Protein AF-F4P6P7-F1 (afdb_monomer)

Secondary structure (DSSP, 8-state):
-HHHHHHHHHHHHHHHHHHHHHHHHHHHHHHHHHHHHHHHHHHHTTSPSPTTHHHHHHHTTTS---SSPPPPPTT--HHHHHHHHHH-TT--S-EEHHHHHHHHHTSSSPPPPHHHHHHHHHHH-SS-SEE-HHHHHHHHHHHHHHHHHHHHHS--SSTT----B-HHHHHHHHHHTT----HHHHHHHHHHHHTT-SSB-HHHHHHHHHHHHHHHHHHHHH-TTSSS-----HHHHHHHHHHH--

InterPro domains:
  IPR011992 EF-hand domain pair [SSF47473] (74-241)
  IPR051426 Peflin/Sorcin Calcium-Binding [PTHR46212] (40-244)

Organism: Batrachochytrium dendrobatidis (strain JAM81 / FGSC 10211) (NCBI:txid684364)

pLDDT: mean 80.1, std 13.89, range [36.38, 95.56]

Structure (mmCIF, N/CA/C/O backbone):
data_AF-F4P6P7-F1
#
_entry.id   AF-F4P6P7-F1
#
loop_
_atom_site.group_PDB
_atom_site.id
_atom_site.type_symbol
_atom_site.label_atom_id
_atom_site.label_alt_id
_atom_site.label_comp_id
_atom_site.label_asym_id
_atom_site.label_entity_id
_atom_site.label_seq_id
_atom_site.pdbx_PDB_ins_code
_atom_site.Cartn_x
_atom_site.Cartn_y
_atom_site.Cartn_z
_atom_site.occupancy
_atom_site.B_iso_or_equiv
_atom_site.auth_seq_id
_atom_site.auth_comp_id
_atom_site.auth_asym_id
_atom_site.auth_atom_id
_atom_site.pdbx_PDB_model_num
ATOM 1 N N . MET A 1 1 ? 16.985 54.694 48.740 1.00 64.44 1 MET A N 1
ATOM 2 C CA . MET A 1 1 ? 17.104 54.696 47.263 1.00 64.44 1 MET A CA 1
ATOM 3 C C . MET A 1 1 ? 18.460 54.186 46.792 1.00 64.44 1 MET A C 1
ATOM 5 O O . MET A 1 1 ? 18.480 53.255 46.003 1.00 64.44 1 MET A O 1
ATOM 9 N N . GLU A 1 2 ? 19.582 54.711 47.293 1.00 73.00 2 GLU A N 1
ATOM 10 C CA . GLU A 1 2 ? 20.923 54.343 46.796 1.00 73.00 2 GLU A CA 1
ATOM 11 C C . GLU A 1 2 ? 21.290 52.851 46.972 1.00 73.00 2 GLU A C 1
ATOM 13 O O . GLU A 1 2 ? 21.864 52.240 46.072 1.00 73.00 2 GLU A O 1
ATOM 18 N N . ALA A 1 3 ? 20.896 52.230 48.091 1.00 73.62 3 ALA A N 1
ATOM 19 C CA . ALA A 1 3 ? 21.141 50.805 48.346 1.00 73.62 3 ALA A CA 1
ATOM 20 C C . ALA A 1 3 ? 20.372 49.880 47.382 1.00 73.62 3 ALA A C 1
ATOM 22 O O . ALA A 1 3 ? 20.913 48.888 46.899 1.00 73.62 3 ALA A O 1
ATOM 23 N N . THR A 1 4 ? 19.126 50.232 47.053 1.00 77.06 4 THR A N 1
ATOM 24 C CA . THR A 1 4 ? 18.271 49.466 46.135 1.00 77.06 4 THR A CA 1
ATOM 25 C C . THR A 1 4 ? 18.792 49.535 44.700 1.00 77.06 4 THR A C 1
ATOM 27 O O . THR A 1 4 ? 18.807 48.522 44.008 1.00 77.06 4 THR A O 1
ATOM 30 N N . VAL A 1 5 ? 19.292 50.701 44.271 1.00 80.75 5 VAL A N 1
ATOM 31 C CA . VAL A 1 5 ? 19.911 50.867 42.945 1.00 80.75 5 VAL A CA 1
ATOM 32 C C . VAL A 1 5 ? 21.185 50.024 42.833 1.00 80.75 5 VAL A C 1
ATOM 34 O O . VAL A 1 5 ? 21.325 49.281 41.869 1.00 80.75 5 VAL A O 1
ATOM 37 N N . LYS A 1 6 ? 22.070 50.039 43.843 1.00 82.62 6 LYS A N 1
ATOM 38 C CA . LYS A 1 6 ? 23.281 49.190 43.850 1.00 82.62 6 LYS A CA 1
ATOM 39 C C . LYS A 1 6 ? 22.952 47.694 43.792 1.00 82.62 6 LYS A C 1
ATOM 41 O O . LYS A 1 6 ? 23.621 46.952 43.078 1.00 82.62 6 LYS A O 1
ATOM 46 N N . MET A 1 7 ? 21.909 47.253 44.498 1.00 80.31 7 MET A N 1
ATOM 47 C CA . MET A 1 7 ? 21.468 45.854 44.480 1.00 80.31 7 MET A CA 1
ATOM 48 C C . MET A 1 7 ? 20.952 45.424 43.099 1.00 80.31 7 MET A C 1
ATOM 50 O O . 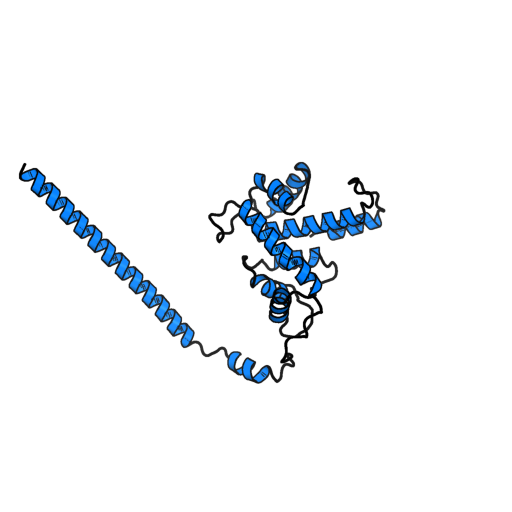MET A 1 7 ? 21.333 44.363 42.607 1.00 80.31 7 MET A O 1
ATOM 54 N N . LEU A 1 8 ? 20.124 46.252 42.455 1.00 77.19 8 LEU A N 1
ATOM 55 C CA . LEU A 1 8 ? 19.588 45.963 41.123 1.00 77.19 8 LEU A CA 1
ATOM 56 C C . LEU A 1 8 ? 20.687 45.964 40.055 1.00 77.19 8 LEU A C 1
ATOM 58 O O . LEU A 1 8 ? 20.728 45.049 39.235 1.00 77.19 8 LEU A O 1
ATOM 62 N N . THR A 1 9 ? 21.619 46.921 40.106 1.00 82.00 9 THR A N 1
ATOM 63 C CA . THR A 1 9 ? 22.769 46.969 39.190 1.00 82.00 9 THR A CA 1
ATOM 64 C C . THR A 1 9 ? 23.659 45.735 39.338 1.00 82.00 9 THR A C 1
ATOM 66 O O . THR A 1 9 ? 24.065 45.149 38.337 1.00 82.00 9 THR A O 1
ATOM 69 N N . ASN A 1 10 ? 23.920 45.280 40.567 1.00 82.50 10 ASN A N 1
ATOM 70 C CA . ASN A 1 10 ? 24.694 44.057 40.790 1.00 82.50 10 ASN A CA 1
ATOM 71 C C . ASN A 1 10 ? 23.984 42.811 40.247 1.00 82.50 10 ASN A C 1
ATOM 73 O O . ASN A 1 10 ? 24.635 41.966 39.640 1.00 82.50 10 ASN A O 1
ATOM 77 N N . ASN A 1 11 ? 22.662 42.714 40.408 1.00 81.62 11 ASN A N 1
ATOM 78 C CA . ASN A 1 11 ? 21.887 41.583 39.896 1.00 81.62 11 ASN A CA 1
ATOM 79 C C . ASN A 1 11 ? 21.867 41.558 38.354 1.00 81.62 11 ASN A C 1
ATOM 81 O O . ASN A 1 11 ? 22.118 40.521 37.747 1.00 81.62 11 ASN A O 1
ATOM 85 N N . LEU A 1 12 ? 21.684 42.715 37.709 1.00 77.56 12 LEU A N 1
ATOM 86 C CA . LEU A 1 12 ? 21.774 42.862 36.249 1.00 77.56 12 LEU A CA 1
ATOM 87 C C . LEU A 1 12 ? 23.166 42.508 35.706 1.00 77.56 12 LEU A C 1
ATOM 89 O O . LEU A 1 12 ? 23.278 41.809 34.697 1.00 77.56 12 LEU A O 1
ATOM 93 N N . ASN A 1 13 ? 24.230 42.931 36.392 1.00 78.25 13 ASN A N 1
ATOM 94 C CA . ASN A 1 13 ? 25.602 42.578 36.023 1.00 78.25 13 ASN A CA 1
ATOM 95 C C . ASN A 1 13 ? 25.866 41.075 36.190 1.00 78.25 13 ASN A C 1
ATOM 97 O O . ASN A 1 13 ? 26.512 40.458 35.343 1.00 78.25 13 ASN A O 1
ATOM 101 N N . GLN A 1 14 ? 25.332 40.464 37.250 1.00 77.12 14 GLN A N 1
ATOM 102 C CA . GLN A 1 14 ? 25.456 39.030 37.495 1.00 77.12 14 GLN A CA 1
ATOM 103 C C . GLN A 1 14 ? 24.691 38.209 36.446 1.00 77.12 14 GLN A C 1
ATOM 105 O O . GLN A 1 14 ? 25.244 37.254 35.905 1.00 77.12 14 GLN A O 1
ATOM 110 N N . GLN A 1 15 ? 23.469 38.612 36.089 1.00 75.62 15 GLN A N 1
ATOM 111 C CA . GLN A 1 15 ? 22.691 37.979 35.018 1.00 75.62 15 GLN A CA 1
ATOM 112 C C . GLN A 1 15 ? 23.361 38.123 33.646 1.00 75.62 15 GLN A C 1
ATOM 114 O O . GLN A 1 15 ? 23.425 37.154 32.893 1.00 75.62 15 GLN A O 1
ATOM 119 N N . SER A 1 16 ? 23.926 39.296 33.345 1.00 78.06 16 SER A N 1
ATOM 120 C CA . SER A 1 16 ? 24.668 39.527 32.096 1.00 78.06 16 SER A CA 1
ATOM 121 C C . SER A 1 16 ? 25.924 38.653 32.007 1.00 78.06 16 SER A C 1
ATOM 123 O O . SER A 1 16 ? 26.236 38.115 30.947 1.00 78.06 16 SER A O 1
ATOM 125 N N . SER A 1 17 ? 26.617 38.456 33.132 1.00 79.44 17 SER A N 1
ATOM 126 C CA . SER A 1 17 ? 27.784 37.571 33.228 1.00 79.44 17 SER A CA 1
ATOM 127 C C . SER A 1 17 ? 27.420 36.096 33.007 1.00 79.44 17 SER A C 1
ATOM 129 O O . SER A 1 17 ? 28.113 35.388 32.278 1.00 79.44 17 SER A O 1
ATOM 131 N N . ILE A 1 18 ? 26.290 35.639 33.563 1.00 78.12 18 ILE A N 1
ATOM 132 C CA . ILE A 1 18 ? 25.787 34.269 33.362 1.00 78.12 18 ILE A CA 1
ATOM 133 C C . ILE A 1 18 ? 25.409 34.039 31.893 1.00 78.12 18 ILE A C 1
ATOM 135 O O . ILE A 1 18 ? 25.846 33.056 31.301 1.00 78.12 18 ILE A O 1
ATOM 139 N N . ALA A 1 19 ? 24.684 34.975 31.274 1.00 78.81 19 ALA A N 1
ATOM 140 C CA . ALA A 1 19 ? 24.318 34.879 29.861 1.00 78.81 19 ALA A CA 1
ATOM 141 C C . ALA A 1 19 ? 25.550 34.846 28.936 1.00 78.81 19 ALA A C 1
ATOM 143 O O . ALA A 1 19 ? 25.577 34.094 27.961 1.00 78.81 19 ALA A O 1
ATOM 144 N N . ALA A 1 20 ? 26.596 35.614 29.258 1.00 81.88 20 ALA A N 1
ATOM 145 C CA . ALA A 1 20 ? 27.859 35.585 28.524 1.00 81.88 20 ALA A CA 1
ATOM 146 C C . ALA A 1 20 ? 28.591 34.238 28.674 1.00 81.88 20 ALA A C 1
ATOM 148 O O . ALA A 1 20 ? 29.118 33.713 27.692 1.00 81.88 20 ALA A O 1
ATOM 149 N N . ALA A 1 21 ? 28.587 33.651 29.874 1.00 81.88 21 ALA A N 1
ATOM 150 C CA . ALA A 1 21 ? 29.181 32.339 30.122 1.00 81.88 21 ALA A CA 1
ATOM 151 C C . ALA A 1 21 ? 28.430 31.206 29.398 1.00 81.88 21 ALA A C 1
ATOM 153 O O . ALA A 1 21 ? 29.064 30.292 28.867 1.00 81.88 21 ALA A O 1
ATOM 154 N N . ASP A 1 22 ? 27.099 31.273 29.328 1.00 82.00 22 ASP A N 1
ATOM 155 C CA . ASP A 1 22 ? 26.288 30.295 28.596 1.00 82.00 22 ASP A CA 1
ATOM 156 C C . ASP A 1 22 ? 26.476 30.415 27.079 1.00 82.00 22 ASP A C 1
ATOM 158 O O . ASP A 1 22 ? 26.620 29.401 26.394 1.00 82.00 22 ASP A O 1
ATOM 162 N N . MET A 1 23 ? 26.577 31.638 26.549 1.00 79.62 23 MET A N 1
ATOM 163 C CA . MET A 1 23 ? 26.901 31.874 25.137 1.00 79.62 23 MET A CA 1
ATOM 164 C C . MET A 1 23 ? 28.294 31.356 24.758 1.00 79.62 23 MET A C 1
ATOM 166 O O . MET A 1 23 ? 28.456 30.752 23.698 1.00 79.62 23 MET A O 1
ATOM 170 N N . ASP A 1 24 ? 29.293 31.533 25.625 1.00 86.38 24 ASP A N 1
ATOM 171 C CA . ASP A 1 24 ? 30.639 30.988 25.418 1.00 86.38 24 ASP A CA 1
ATOM 172 C C . ASP A 1 24 ? 30.642 29.448 25.452 1.00 86.38 24 ASP A C 1
ATOM 174 O O . ASP A 1 24 ? 31.275 28.802 24.614 1.00 86.38 24 ASP A O 1
ATOM 178 N N . ARG A 1 25 ? 29.865 28.834 26.357 1.00 79.31 25 ARG A N 1
ATOM 179 C CA . ARG A 1 25 ? 29.683 27.373 26.403 1.00 79.31 25 ARG A CA 1
ATOM 180 C C . ARG A 1 25 ? 29.000 26.831 25.152 1.00 79.31 25 ARG A C 1
ATOM 182 O O . ARG A 1 25 ? 29.473 25.844 24.593 1.00 79.31 25 ARG A O 1
ATOM 189 N N . LEU A 1 26 ? 27.924 27.470 24.694 1.00 76.75 26 LEU A N 1
ATOM 190 C CA . LEU A 1 26 ? 27.213 27.070 23.478 1.00 76.75 26 LEU A CA 1
ATOM 191 C C . LEU A 1 26 ? 28.091 27.230 22.234 1.00 76.75 26 LEU A C 1
ATOM 193 O O . LEU A 1 26 ? 28.125 26.329 21.399 1.00 76.75 26 LEU A O 1
ATOM 197 N N . SER A 1 27 ? 28.850 28.325 22.146 1.00 83.31 27 SER A N 1
ATOM 198 C CA . SER A 1 27 ? 29.812 28.561 21.064 1.00 83.31 27 SER A CA 1
ATOM 199 C C . SER A 1 27 ? 30.889 27.473 21.022 1.00 83.31 27 SER A C 1
ATOM 201 O O . SER A 1 27 ? 31.134 26.880 19.970 1.00 83.31 27 SER A O 1
ATOM 203 N N . LYS A 1 28 ? 31.461 27.118 22.180 1.00 85.94 28 LYS A N 1
ATOM 204 C CA . LYS A 1 28 ? 32.437 26.023 22.297 1.00 85.94 28 LYS A CA 1
ATOM 205 C C . LYS A 1 28 ? 31.839 24.668 21.917 1.00 85.94 28 LYS A C 1
ATOM 207 O O . LYS A 1 28 ? 32.484 23.915 21.193 1.00 85.94 28 LYS A O 1
ATOM 212 N N . CYS A 1 29 ? 30.611 24.363 22.340 1.00 75.75 29 CYS A N 1
ATOM 213 C CA . CYS A 1 29 ? 29.917 23.134 21.939 1.00 75.75 29 CYS A CA 1
ATOM 214 C C . CYS A 1 29 ? 29.678 23.069 20.422 1.00 75.75 29 CYS A C 1
ATOM 216 O O . CYS A 1 29 ? 29.956 22.041 19.806 1.00 75.75 29 CYS A O 1
ATOM 218 N N . LEU A 1 30 ? 29.232 24.168 19.808 1.00 74.69 30 LEU A N 1
ATOM 219 C CA . LEU A 1 30 ? 29.052 24.272 18.357 1.00 74.69 30 LEU A CA 1
ATOM 220 C C . LEU A 1 30 ? 30.372 24.088 17.604 1.00 74.69 30 LEU A C 1
ATOM 222 O O . LEU A 1 30 ? 30.412 23.370 16.608 1.00 74.69 30 LEU A O 1
ATOM 226 N N . GLN A 1 31 ? 31.464 24.681 18.089 1.00 83.56 31 GLN A N 1
ATOM 227 C CA . GLN A 1 31 ? 32.792 24.500 17.500 1.00 83.56 31 GLN A CA 1
ATOM 228 C C . GLN A 1 31 ? 33.257 23.045 17.560 1.00 83.56 31 GLN A C 1
ATOM 230 O O . GLN A 1 31 ? 33.767 22.534 16.565 1.00 83.56 31 GLN A O 1
ATOM 235 N N . VAL A 1 32 ? 33.027 22.355 18.681 1.00 84.44 32 VAL A N 1
ATOM 236 C CA . VAL A 1 32 ? 33.335 20.923 18.811 1.00 84.44 32 VAL A CA 1
ATOM 237 C C . VAL A 1 32 ? 32.514 20.095 17.818 1.00 84.44 32 VAL A C 1
ATOM 239 O O . VAL A 1 32 ? 33.061 19.201 17.175 1.00 84.44 32 VAL A O 1
ATOM 242 N N . GLU A 1 33 ? 31.230 20.409 17.630 1.00 73.12 33 GLU A N 1
ATOM 243 C CA . GLU A 1 33 ? 30.365 19.687 16.689 1.00 73.12 33 GLU A CA 1
ATOM 244 C C . GLU A 1 33 ? 30.751 19.937 15.221 1.00 73.12 33 GLU A C 1
ATOM 246 O O . GLU A 1 33 ? 30.814 18.997 14.424 1.00 73.12 33 GLU A O 1
ATOM 251 N N . VAL A 1 34 ? 31.069 21.184 14.859 1.00 81.06 34 VAL A N 1
ATOM 252 C CA . VAL A 1 34 ? 31.571 21.545 13.522 1.00 81.06 34 VAL A CA 1
ATOM 253 C C . VAL A 1 34 ? 32.894 20.835 13.246 1.00 81.06 34 VAL A C 1
ATOM 255 O O . VAL A 1 34 ? 33.052 20.205 12.203 1.00 81.06 34 VAL A O 1
ATOM 258 N N . GLN A 1 35 ? 33.816 20.842 14.206 1.00 82.44 35 GLN A N 1
ATOM 259 C CA . GLN A 1 35 ? 35.119 20.203 14.066 1.00 82.44 35 GLN A CA 1
ATOM 260 C C . GLN A 1 35 ? 35.005 18.673 13.994 1.00 82.44 35 GLN A C 1
ATOM 262 O O . GLN A 1 35 ? 35.748 18.036 13.243 1.00 82.44 35 GLN A O 1
ATOM 267 N N . ALA A 1 36 ? 34.044 18.072 14.701 1.00 77.75 36 ALA A N 1
ATOM 268 C CA . ALA A 1 36 ? 33.713 16.653 14.581 1.00 77.75 36 ALA A CA 1
ATOM 269 C C . ALA A 1 36 ? 33.145 16.313 13.191 1.00 77.75 36 ALA A C 1
ATOM 271 O O . ALA A 1 36 ? 33.580 15.334 12.582 1.00 77.75 36 ALA A O 1
ATOM 272 N N . LYS A 1 37 ? 32.242 17.142 12.645 1.00 71.12 37 LYS A N 1
ATOM 273 C CA . LYS A 1 37 ? 31.690 16.965 11.288 1.00 71.12 37 LY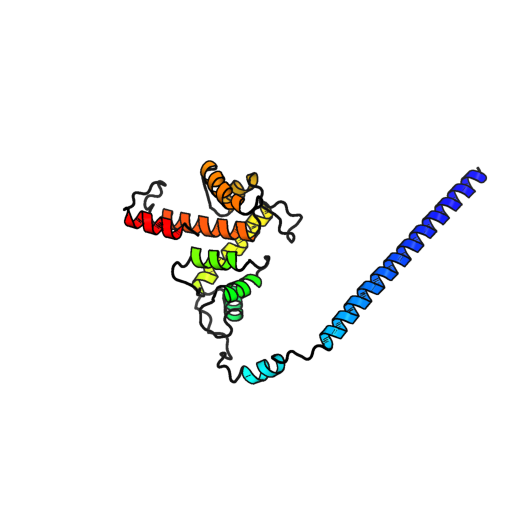S A CA 1
ATOM 274 C C . LYS A 1 37 ? 32.747 17.147 10.202 1.00 71.12 37 LYS A C 1
ATOM 276 O O . LYS A 1 37 ? 32.809 16.334 9.285 1.00 71.12 37 LYS A O 1
ATOM 281 N N . GLU A 1 38 ? 33.622 18.142 10.317 1.00 77.50 38 GLU A N 1
ATOM 282 C CA . GLU A 1 38 ? 34.735 18.339 9.381 1.00 77.50 38 GLU A CA 1
ATOM 283 C C . GLU A 1 38 ? 35.741 17.190 9.442 1.00 77.50 38 GLU A C 1
ATOM 285 O O . GLU A 1 38 ? 36.256 16.749 8.415 1.00 77.50 38 GLU A O 1
ATOM 290 N N . SER A 1 39 ? 35.994 16.668 10.640 1.00 75.88 39 SER A N 1
ATOM 291 C CA . SER A 1 39 ? 36.854 15.507 10.843 1.00 75.88 39 SER A CA 1
ATOM 292 C C . SER A 1 39 ? 36.234 14.254 10.225 1.00 75.88 39 SER A C 1
ATOM 294 O O . SER A 1 39 ? 36.936 13.532 9.522 1.00 75.88 39 SER A O 1
ATOM 296 N N . ALA A 1 40 ? 34.924 14.039 10.389 1.00 71.88 40 ALA A N 1
ATOM 297 C CA . ALA A 1 40 ? 34.184 12.968 9.724 1.00 71.88 40 ALA A CA 1
ATOM 298 C C . ALA A 1 40 ? 34.212 13.117 8.192 1.00 71.88 40 ALA A C 1
ATOM 300 O O . ALA A 1 40 ? 34.488 12.144 7.497 1.00 71.88 40 ALA A O 1
ATOM 301 N N . LEU A 1 41 ? 34.040 14.330 7.652 1.00 68.56 41 LEU A N 1
ATOM 302 C CA . LEU A 1 41 ? 34.151 14.591 6.211 1.00 68.56 41 LEU A CA 1
ATOM 303 C C . LEU A 1 41 ? 35.566 14.323 5.678 1.00 68.56 41 LEU A C 1
ATOM 305 O O . LEU A 1 41 ? 35.731 13.743 4.607 1.00 68.56 41 LEU A O 1
ATOM 309 N N . ARG A 1 42 ? 36.600 14.706 6.437 1.00 73.00 42 ARG A N 1
ATOM 310 C CA . ARG A 1 42 ? 38.006 14.412 6.116 1.00 73.00 42 ARG A CA 1
ATOM 311 C C . ARG A 1 42 ? 38.351 12.932 6.267 1.00 73.00 42 ARG A C 1
ATOM 313 O O . ARG A 1 42 ? 39.330 12.486 5.678 1.00 73.00 42 ARG A O 1
ATOM 320 N N . GLN A 1 43 ? 37.610 12.180 7.079 1.00 72.56 43 GLN A N 1
ATOM 321 C CA . GLN A 1 43 ? 37.727 10.724 7.139 1.00 72.56 43 GLN A CA 1
ATOM 322 C C . GLN A 1 43 ? 37.040 10.086 5.930 1.00 72.56 43 GLN A C 1
ATOM 324 O O . GLN A 1 43 ? 37.653 9.246 5.282 1.00 72.56 43 GLN A O 1
ATOM 329 N N . LEU A 1 44 ? 35.843 10.555 5.559 1.00 57.78 44 LEU A N 1
ATOM 330 C CA . LEU A 1 44 ? 35.118 10.125 4.358 1.00 57.78 44 LEU A CA 1
ATOM 331 C C . LEU A 1 44 ? 35.907 10.398 3.068 1.00 57.78 44 LEU A C 1
ATOM 333 O O . LEU A 1 44 ? 35.895 9.566 2.171 1.00 57.78 44 LEU A O 1
ATOM 337 N N . SER A 1 45 ? 36.646 11.508 2.979 1.00 68.25 45 SER A N 1
ATOM 338 C CA . SER A 1 45 ? 37.483 11.811 1.806 1.00 68.25 45 SER A CA 1
ATOM 339 C C . SER A 1 45 ? 38.765 10.975 1.707 1.00 68.25 45 SER A C 1
ATOM 341 O O . SER A 1 45 ? 39.388 10.935 0.648 1.00 68.25 45 SER A O 1
ATOM 343 N N . LYS A 1 46 ? 39.172 10.321 2.804 1.00 67.81 46 LYS A N 1
ATOM 344 C CA . LYS A 1 46 ? 40.303 9.379 2.859 1.00 67.81 46 LYS A CA 1
ATOM 345 C C . LYS A 1 46 ? 39.875 7.934 2.650 1.00 67.81 46 LYS A C 1
ATOM 347 O O . LYS A 1 46 ? 40.745 7.083 2.465 1.00 67.81 46 LYS A O 1
ATOM 352 N N . ILE A 1 47 ? 38.570 7.652 2.696 1.00 51.78 47 ILE A N 1
ATOM 353 C CA . ILE A 1 47 ? 38.048 6.381 2.209 1.00 51.78 47 ILE A CA 1
ATOM 354 C C . ILE A 1 47 ? 38.457 6.334 0.736 1.00 51.78 47 ILE A C 1
ATOM 356 O O . ILE A 1 47 ? 38.101 7.252 -0.010 1.00 51.78 47 ILE A O 1
ATOM 360 N N . PRO A 1 48 ? 39.267 5.344 0.317 1.00 50.19 48 PRO A N 1
ATOM 361 C CA . PRO A 1 48 ? 39.586 5.201 -1.091 1.00 50.19 48 PRO A CA 1
ATOM 362 C C . PRO A 1 48 ? 38.255 5.171 -1.847 1.00 50.19 48 PRO A C 1
ATOM 364 O O . PRO A 1 48 ? 37.306 4.563 -1.337 1.00 50.19 48 PRO A O 1
ATOM 367 N N . PRO A 1 49 ? 38.144 5.836 -3.015 1.00 51.25 49 PRO A N 1
ATOM 368 C CA . PRO A 1 49 ? 36.949 5.686 -3.836 1.00 51.25 49 PRO A CA 1
ATOM 369 C C . PRO A 1 49 ? 36.720 4.184 -3.937 1.00 51.25 49 PRO A C 1
ATOM 371 O O . PRO A 1 49 ? 37.707 3.453 -4.091 1.00 51.25 49 PRO A O 1
ATOM 374 N N . ASP A 1 50 ? 35.487 3.736 -3.662 1.00 51.16 50 ASP A N 1
ATOM 375 C CA . ASP A 1 50 ? 35.273 2.336 -3.305 1.00 51.16 50 ASP A CA 1
ATOM 376 C C . ASP A 1 50 ? 35.983 1.441 -4.339 1.00 51.16 50 ASP A C 1
ATOM 378 O O . ASP A 1 50 ? 36.120 1.829 -5.508 1.00 51.16 50 ASP A O 1
ATOM 382 N N . PRO A 1 51 ? 36.532 0.284 -3.956 1.00 42.16 51 PRO A N 1
ATOM 383 C CA . PRO A 1 51 ? 37.230 -0.563 -4.917 1.00 42.16 51 PRO A CA 1
ATOM 384 C C . PRO A 1 51 ? 36.328 -0.978 -6.099 1.00 42.16 51 PRO A C 1
ATOM 386 O O . PRO A 1 51 ? 36.833 -1.488 -7.098 1.00 42.16 51 PRO A O 1
ATOM 389 N N . PHE A 1 52 ? 35.020 -0.695 -6.029 1.00 40.00 52 PHE A N 1
ATOM 390 C CA . PHE A 1 52 ? 34.063 -0.817 -7.112 1.00 40.00 52 PHE A CA 1
ATOM 391 C C . PHE A 1 52 ? 33.879 0.449 -7.972 1.00 40.00 52 PHE A C 1
ATOM 393 O O . PHE A 1 52 ? 33.181 0.372 -8.964 1.00 40.00 52 PHE A O 1
ATOM 400 N N . SER A 1 53 ? 34.488 1.600 -7.701 1.00 46.59 53 SER A N 1
ATOM 401 C CA . SER A 1 53 ? 34.202 2.885 -8.366 1.00 46.59 53 SER A CA 1
ATOM 402 C C . SER A 1 53 ? 35.071 3.081 -9.610 1.00 46.59 53 SER A C 1
ATOM 404 O O . SER A 1 53 ? 34.612 3.547 -10.654 1.00 46.59 53 SER A O 1
ATOM 406 N N . SER A 1 54 ? 36.323 2.627 -9.540 1.00 38.88 54 SER A N 1
ATOM 407 C CA . SER A 1 54 ? 37.199 2.420 -10.698 1.00 38.88 54 SER A CA 1
ATOM 408 C C . SER A 1 54 ? 36.821 1.147 -11.468 1.00 38.88 54 SER A C 1
ATOM 410 O O . SER A 1 54 ? 36.947 1.099 -12.692 1.00 38.88 54 SER A O 1
ATOM 412 N N . TRP A 1 55 ? 36.274 0.148 -10.771 1.00 36.38 55 TRP A N 1
ATOM 413 C CA . TRP A 1 55 ? 35.734 -1.078 -11.357 1.00 36.38 55 TRP A CA 1
ATOM 414 C C . TRP A 1 55 ? 34.413 -0.835 -12.099 1.00 36.38 55 TRP A C 1
ATOM 416 O O . TRP A 1 55 ? 34.256 -1.337 -13.197 1.00 36.38 55 TRP A O 1
ATOM 426 N N . THR A 1 56 ? 33.487 -0.021 -11.587 1.00 42.47 56 THR A N 1
ATOM 427 C CA . THR A 1 56 ? 32.197 0.308 -12.232 1.00 42.47 56 THR A CA 1
ATOM 428 C C . THR A 1 56 ? 32.403 1.193 -13.453 1.00 42.47 56 THR A C 1
ATOM 430 O O . THR A 1 56 ? 31.753 0.981 -14.474 1.00 42.47 56 THR A O 1
ATOM 433 N N . ARG A 1 57 ? 33.368 2.121 -13.424 1.00 40.53 57 ARG A N 1
ATOM 434 C CA . ARG A 1 57 ? 33.688 2.939 -14.605 1.00 40.53 57 ARG A CA 1
ATOM 435 C C . ARG A 1 57 ? 34.297 2.122 -15.751 1.00 40.53 57 ARG A C 1
ATOM 437 O O . ARG A 1 57 ? 33.985 2.402 -16.901 1.00 40.53 57 ARG A O 1
ATOM 444 N N . ASN A 1 58 ? 35.102 1.099 -15.447 1.00 40.19 58 ASN A N 1
ATOM 445 C CA . ASN A 1 58 ? 35.778 0.278 -16.462 1.00 40.19 58 ASN A CA 1
ATOM 446 C C . ASN A 1 58 ? 35.109 -1.091 -16.737 1.00 40.19 58 ASN A C 1
ATOM 448 O O . ASN A 1 58 ? 35.474 -1.739 -17.712 1.00 40.19 58 ASN A O 1
ATOM 452 N N . LYS A 1 59 ? 34.124 -1.535 -15.937 1.00 40.00 59 LYS A N 1
ATOM 453 C CA . LYS A 1 59 ? 33.330 -2.768 -16.168 1.00 40.00 59 LYS A CA 1
ATOM 454 C C . LYS A 1 59 ? 31.878 -2.553 -16.561 1.00 40.00 59 LYS A C 1
ATOM 456 O O . LYS A 1 59 ? 31.212 -3.523 -16.912 1.00 40.00 59 LYS A O 1
ATOM 461 N N . THR A 1 60 ? 31.380 -1.321 -16.594 1.00 42.84 60 THR A N 1
ATOM 462 C CA . THR A 1 60 ? 30.119 -1.029 -17.305 1.00 42.84 60 THR A CA 1
ATOM 463 C C . THR A 1 60 ? 30.210 -1.384 -18.793 1.00 42.84 60 THR A C 1
ATOM 465 O O . THR A 1 60 ? 29.197 -1.676 -19.414 1.00 42.84 60 THR A O 1
ATOM 468 N N . SER A 1 61 ? 31.417 -1.461 -19.363 1.00 44.88 61 SER A N 1
ATOM 469 C CA . SER A 1 61 ? 31.649 -2.000 -20.707 1.00 44.88 61 SER A CA 1
ATOM 470 C C . SER A 1 61 ? 31.681 -3.530 -20.805 1.00 44.88 61 SER A C 1
ATOM 472 O O . SER A 1 61 ? 31.546 -4.028 -21.916 1.00 44.88 61 SER A O 1
ATOM 474 N N . ASP A 1 62 ? 31.850 -4.263 -19.698 1.00 44.34 62 ASP A N 1
ATOM 475 C CA . ASP A 1 62 ? 32.183 -5.705 -19.702 1.00 44.34 62 ASP A CA 1
ATOM 476 C C . ASP A 1 62 ? 31.114 -6.588 -19.015 1.00 44.34 62 ASP A C 1
ATOM 478 O O . ASP A 1 62 ? 31.070 -7.797 -19.204 1.00 44.34 62 ASP A O 1
ATOM 482 N N . MET A 1 63 ? 30.196 -5.988 -18.245 1.00 46.50 63 MET A N 1
ATOM 483 C CA . MET A 1 63 ? 29.096 -6.676 -17.538 1.00 46.50 63 MET A CA 1
ATOM 484 C C . MET A 1 63 ? 27.780 -6.752 -18.326 1.00 46.50 63 MET A C 1
ATOM 486 O O . MET A 1 63 ? 26.758 -7.152 -17.775 1.00 46.50 63 MET A O 1
ATOM 490 N N . GLY A 1 64 ? 27.762 -6.326 -19.592 1.00 52.38 64 GLY A N 1
ATOM 491 C CA . GLY A 1 64 ? 26.545 -6.347 -20.411 1.00 52.38 64 GLY A CA 1
ATOM 492 C C . GLY A 1 64 ? 25.408 -5.447 -19.905 1.00 52.38 64 GLY A C 1
ATOM 493 O O . GLY A 1 64 ? 24.287 -5.582 -20.385 1.00 52.38 64 GLY A O 1
ATOM 494 N N . ILE A 1 65 ? 25.678 -4.527 -18.969 1.00 48.53 65 ILE A N 1
ATOM 495 C CA . ILE A 1 65 ? 24.733 -3.476 -18.570 1.00 48.53 65 ILE A CA 1
ATOM 496 C C . ILE A 1 65 ? 24.506 -2.583 -19.799 1.00 48.53 65 ILE A C 1
ATOM 498 O O . ILE A 1 65 ? 25.474 -1.992 -20.292 1.00 48.53 65 ILE A O 1
ATOM 502 N N . PRO A 1 66 ? 23.278 -2.492 -20.343 1.00 52.50 66 PRO A N 1
ATOM 503 C CA . PRO A 1 66 ? 23.012 -1.660 -21.510 1.00 52.50 66 PRO A CA 1
ATOM 504 C C . PRO A 1 66 ? 23.423 -0.207 -21.244 1.00 52.50 66 PRO A C 1
ATOM 506 O O . PRO A 1 66 ? 23.052 0.374 -20.227 1.00 52.50 66 PRO A O 1
ATOM 509 N N . LYS A 1 67 ? 24.219 0.371 -22.154 1.00 51.50 67 LYS A N 1
ATOM 510 C CA . LYS A 1 67 ? 24.742 1.746 -22.034 1.00 51.50 67 LYS A CA 1
ATOM 511 C C . LYS A 1 67 ? 23.659 2.818 -22.158 1.00 51.50 67 LYS A C 1
ATOM 513 O O . LYS A 1 67 ? 23.866 3.931 -21.685 1.00 51.50 67 LYS A O 1
ATOM 518 N N . ASP A 1 68 ? 22.526 2.458 -22.748 1.00 54.28 68 ASP A N 1
ATOM 519 C CA . ASP A 1 68 ? 21.373 3.328 -22.913 1.00 54.28 68 ASP A CA 1
ATOM 520 C C . ASP A 1 68 ? 20.216 2.796 -22.062 1.00 54.28 68 ASP A C 1
ATOM 522 O O . ASP A 1 68 ? 19.956 1.582 -22.086 1.00 54.28 68 ASP A O 1
ATOM 526 N N . PRO A 1 69 ? 19.507 3.665 -21.310 1.00 57.25 69 PRO A N 1
ATOM 527 C CA . PRO A 1 69 ? 18.294 3.247 -20.635 1.00 57.25 69 PRO A CA 1
ATOM 528 C C . PRO A 1 69 ? 17.327 2.683 -21.685 1.00 57.25 69 PRO A C 1
ATOM 530 O O . PRO A 1 69 ? 17.244 3.216 -22.797 1.00 57.25 69 PRO A O 1
ATOM 533 N N . PRO A 1 70 ? 16.609 1.596 -21.367 1.00 66.88 70 PRO A N 1
ATOM 534 C CA . PRO A 1 70 ? 15.646 1.012 -22.286 1.00 66.88 70 PRO A CA 1
ATOM 535 C C . PRO A 1 70 ? 14.686 2.075 -22.837 1.00 66.88 70 PRO A C 1
ATOM 537 O O . PRO A 1 70 ? 14.290 3.009 -22.133 1.00 66.88 70 PRO A O 1
ATOM 540 N N . ASN A 1 71 ? 14.304 1.921 -24.109 1.00 75.06 71 ASN A N 1
ATOM 541 C CA . ASN A 1 71 ? 13.326 2.806 -24.733 1.00 75.06 71 ASN A CA 1
ATOM 542 C C . ASN A 1 71 ? 12.044 2.827 -23.899 1.00 75.06 71 ASN A C 1
ATOM 544 O O . ASN A 1 71 ? 11.448 1.784 -23.623 1.00 75.06 71 ASN A O 1
ATOM 548 N N . MET A 1 72 ? 11.635 4.036 -23.530 1.00 79.50 72 MET A N 1
ATOM 549 C CA . MET A 1 72 ? 10.454 4.282 -22.724 1.00 79.50 72 MET A CA 1
ATOM 550 C C . MET A 1 72 ? 9.194 3.730 -23.410 1.00 79.50 72 MET A C 1
ATOM 552 O O . MET A 1 72 ? 8.989 3.989 -24.603 1.00 79.50 72 MET A O 1
ATOM 556 N N . PRO A 1 73 ? 8.334 2.980 -22.694 1.00 82.38 73 PRO A N 1
ATOM 557 C CA . PRO A 1 73 ? 7.066 2.522 -23.243 1.00 82.38 73 PRO A CA 1
ATOM 558 C C . PRO A 1 73 ? 6.211 3.704 -23.717 1.00 82.38 73 PRO A C 1
ATOM 560 O O . PRO A 1 73 ? 6.183 4.765 -23.090 1.00 82.38 73 PRO A O 1
ATOM 563 N N . ARG A 1 74 ? 5.500 3.538 -24.838 1.00 75.88 74 ARG A N 1
ATOM 564 C CA . ARG A 1 74 ? 4.646 4.601 -25.390 1.00 75.88 74 ARG A CA 1
ATOM 565 C C . ARG A 1 74 ? 3.570 4.996 -24.377 1.00 75.88 74 ARG A C 1
ATOM 567 O O . ARG A 1 74 ? 2.817 4.140 -23.930 1.00 75.88 74 ARG A O 1
ATOM 574 N N . GLY A 1 75 ? 3.488 6.288 -24.060 1.00 79.12 75 GLY A N 1
ATOM 575 C CA . GLY A 1 75 ? 2.512 6.826 -23.107 1.00 79.12 75 GLY A CA 1
ATOM 576 C C . GLY A 1 75 ? 2.868 6.612 -21.633 1.00 79.12 75 GLY A C 1
ATOM 577 O O . GLY A 1 75 ? 2.055 6.943 -20.777 1.00 79.12 75 GLY A O 1
ATOM 578 N N . ALA A 1 76 ? 4.056 6.080 -21.325 1.00 81.75 76 ALA A N 1
ATOM 579 C CA . ALA A 1 76 ? 4.540 6.039 -19.953 1.00 81.75 76 ALA A CA 1
ATOM 580 C C . ALA A 1 76 ? 4.768 7.459 -19.409 1.00 81.75 76 ALA A C 1
ATOM 582 O O . ALA A 1 76 ? 4.966 8.416 -20.158 1.00 81.75 76 ALA A O 1
ATOM 583 N N . ASP A 1 77 ? 4.774 7.584 -18.090 1.00 85.25 77 ASP A N 1
ATOM 584 C CA . ASP A 1 77 ? 5.199 8.808 -17.423 1.00 85.25 77 ASP A CA 1
ATOM 585 C C . ASP A 1 77 ? 6.741 8.826 -17.307 1.00 85.25 77 ASP A C 1
ATOM 587 O O . ASP A 1 77 ? 7.324 7.807 -16.900 1.00 85.25 77 ASP A O 1
ATOM 591 N N . PRO A 1 78 ? 7.421 9.930 -17.675 1.00 84.38 78 PRO A N 1
ATOM 592 C CA . PRO A 1 78 ? 8.883 10.002 -17.655 1.00 84.38 78 PRO A CA 1
ATOM 593 C C . PRO A 1 78 ? 9.497 9.803 -16.266 1.00 84.38 78 PRO A C 1
ATOM 595 O O . PRO A 1 78 ? 10.566 9.192 -16.150 1.00 84.38 78 PRO A O 1
ATOM 598 N N . ASP A 1 79 ? 8.827 10.271 -15.212 1.00 83.19 79 ASP A N 1
ATOM 599 C CA . ASP A 1 79 ? 9.316 10.165 -13.840 1.00 83.19 79 ASP A CA 1
ATOM 600 C C . ASP A 1 79 ? 9.193 8.722 -13.354 1.00 83.19 79 ASP A C 1
ATOM 602 O O . ASP A 1 79 ? 10.158 8.167 -12.814 1.00 83.19 79 ASP A O 1
ATOM 606 N N . HIS A 1 80 ? 8.058 8.065 -13.631 1.00 85.44 80 HIS A N 1
ATOM 607 C CA . HIS A 1 80 ? 7.893 6.644 -13.318 1.00 85.44 80 HIS A CA 1
ATOM 608 C C . HIS A 1 80 ? 8.952 5.792 -14.027 1.00 85.44 80 HIS A C 1
ATOM 610 O O . HIS A 1 80 ? 9.586 4.937 -13.404 1.00 85.44 80 HIS A O 1
ATOM 616 N N . TRP A 1 81 ? 9.171 6.035 -15.324 1.00 85.88 81 TRP A N 1
ATOM 617 C CA . TRP A 1 81 ? 10.145 5.281 -16.114 1.00 85.88 81 TRP A CA 1
ATOM 618 C C . TRP A 1 81 ? 11.574 5.469 -15.605 1.00 85.88 81 TRP A C 1
ATOM 620 O O . TRP A 1 81 ? 12.329 4.502 -15.487 1.00 85.88 81 TRP A O 1
ATOM 630 N N . THR A 1 82 ? 11.929 6.700 -15.233 1.00 85.56 82 THR A N 1
ATOM 631 C CA . THR A 1 82 ? 13.247 7.025 -14.682 1.00 85.56 82 THR A CA 1
ATOM 632 C C . THR A 1 82 ? 13.511 6.272 -13.379 1.00 85.56 82 THR A C 1
ATOM 634 O O . THR A 1 82 ? 14.599 5.722 -13.200 1.00 85.56 82 THR A O 1
ATOM 637 N N . MET A 1 83 ? 12.534 6.221 -12.468 1.00 84.19 83 MET A N 1
ATOM 638 C CA . MET A 1 83 ? 12.705 5.510 -11.194 1.00 84.19 83 MET A CA 1
ATOM 639 C C . MET A 1 83 ? 12.758 3.994 -11.385 1.00 84.19 83 MET A C 1
ATOM 641 O O . MET A 1 83 ? 13.578 3.334 -10.748 1.00 84.19 83 MET A O 1
ATOM 645 N N . PHE A 1 84 ? 11.968 3.456 -12.315 1.00 86.12 84 PHE A N 1
ATOM 646 C CA . PHE A 1 84 ? 12.022 2.042 -12.676 1.00 86.12 84 PHE A CA 1
ATOM 647 C C . PHE A 1 84 ? 13.394 1.646 -13.244 1.00 86.12 84 PHE A C 1
ATOM 649 O O . PHE A 1 84 ? 14.009 0.699 -12.761 1.00 86.12 84 PHE A O 1
ATOM 656 N N . CYS A 1 85 ? 13.931 2.410 -14.203 1.00 86.19 85 CYS A N 1
ATOM 657 C CA . CYS A 1 85 ? 15.244 2.131 -14.800 1.00 86.19 85 CYS A CA 1
ATOM 658 C C . CYS A 1 85 ? 16.385 2.204 -13.777 1.00 86.19 85 CYS A C 1
ATOM 660 O O . CYS A 1 85 ? 17.330 1.426 -13.851 1.00 86.19 85 CYS A O 1
ATOM 662 N N . LYS A 1 86 ? 16.304 3.118 -12.801 1.00 83.56 86 LYS A N 1
ATOM 663 C CA . LYS A 1 86 ? 17.293 3.199 -11.713 1.00 83.56 86 LYS A CA 1
ATOM 664 C C . LYS A 1 86 ? 17.306 1.945 -10.835 1.00 83.56 86 LYS A C 1
ATOM 666 O O . LYS A 1 86 ? 18.359 1.589 -10.316 1.00 83.56 86 LYS A O 1
ATOM 671 N N . ALA A 1 87 ? 16.154 1.304 -10.659 1.00 84.81 87 ALA A N 1
ATOM 672 C CA . ALA A 1 87 ? 16.015 0.077 -9.883 1.00 84.81 87 ALA A CA 1
ATOM 673 C C . ALA A 1 87 ? 16.327 -1.201 -10.683 1.00 84.81 87 ALA A C 1
ATOM 675 O O . ALA A 1 87 ? 16.619 -2.236 -10.082 1.00 84.81 87 ALA A O 1
ATOM 676 N N . ASP A 1 88 ? 16.322 -1.123 -12.017 1.00 86.06 88 ASP A N 1
ATOM 677 C CA . ASP A 1 88 ? 16.653 -2.212 -12.942 1.00 86.06 88 ASP A CA 1
ATOM 678 C C . ASP A 1 88 ? 17.978 -1.953 -13.689 1.00 86.06 88 ASP A C 1
ATOM 680 O O . ASP A 1 88 ? 17.983 -1.740 -14.907 1.00 86.06 88 ASP A O 1
ATOM 684 N N . PRO A 1 89 ? 19.136 -1.983 -13.000 1.00 79.44 89 PRO A N 1
ATOM 685 C CA . PRO A 1 89 ? 20.426 -1.687 -13.623 1.00 79.44 89 PRO A CA 1
ATOM 686 C C . PRO A 1 89 ? 20.801 -2.681 -14.730 1.00 79.44 89 PRO A C 1
ATOM 688 O O . PRO A 1 89 ? 21.658 -2.380 -15.552 1.00 79.44 89 PRO A O 1
ATOM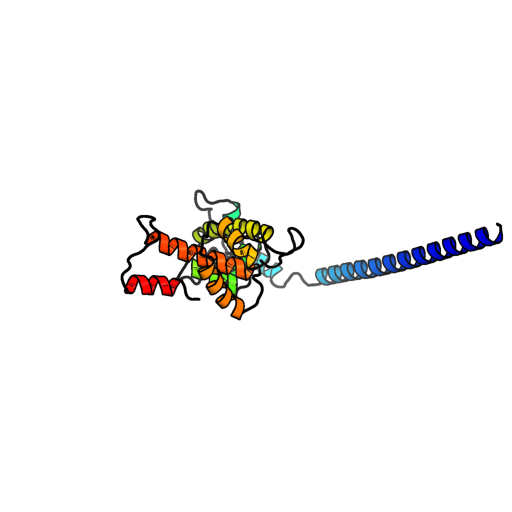 691 N N . PHE A 1 90 ? 20.172 -3.858 -14.765 1.00 82.56 90 PHE A N 1
ATOM 692 C CA . PHE A 1 90 ? 20.437 -4.900 -15.756 1.00 82.56 90 PHE A CA 1
ATOM 693 C C . PHE A 1 90 ? 19.391 -4.954 -16.880 1.00 82.56 90 PHE A C 1
ATOM 695 O O . PHE A 1 90 ? 19.490 -5.826 -17.740 1.00 82.56 90 PHE A O 1
ATOM 702 N N . ASN A 1 91 ? 18.417 -4.033 -16.911 1.00 81.88 91 ASN A N 1
ATOM 703 C CA . ASN A 1 91 ? 17.347 -3.986 -17.918 1.00 81.88 91 ASN A CA 1
ATOM 704 C C . ASN A 1 91 ? 16.607 -5.332 -18.088 1.00 81.88 91 ASN A C 1
ATOM 706 O O . ASN A 1 91 ? 16.277 -5.771 -19.194 1.00 81.88 91 ASN A O 1
ATOM 710 N N . SER A 1 92 ? 16.374 -6.011 -16.971 1.00 83.19 92 SER A N 1
ATOM 711 C CA . SER A 1 92 ? 15.605 -7.253 -16.902 1.00 83.19 92 SER A CA 1
ATOM 712 C C . SER A 1 92 ? 14.109 -7.043 -17.180 1.00 83.19 92 SER A C 1
ATOM 714 O O . SER A 1 92 ? 13.389 -8.000 -17.475 1.00 83.19 92 SER A O 1
ATOM 716 N N . LYS A 1 93 ? 13.640 -5.787 -17.113 1.00 84.69 93 LYS A N 1
ATOM 717 C CA . LYS A 1 93 ? 12.239 -5.343 -17.187 1.00 84.69 93 LYS A CA 1
ATOM 718 C C . LYS A 1 93 ? 11.362 -5.890 -16.062 1.00 84.69 93 LYS A C 1
ATOM 720 O O . LYS A 1 93 ? 10.135 -5.856 -16.169 1.00 84.69 93 LYS A O 1
ATOM 725 N N . ARG A 1 94 ? 11.982 -6.404 -15.000 1.00 87.44 94 ARG A N 1
ATOM 726 C CA . ARG A 1 94 ? 11.333 -7.026 -13.848 1.00 87.44 94 ARG A CA 1
ATOM 727 C C . ARG A 1 94 ? 12.111 -6.674 -12.582 1.00 87.44 94 ARG A C 1
ATOM 729 O O . ARG A 1 94 ? 13.315 -6.860 -12.539 1.00 87.44 94 ARG A O 1
ATOM 736 N N . LEU A 1 95 ? 11.436 -6.179 -11.556 1.00 88.19 95 LEU A N 1
ATOM 737 C CA . LEU A 1 95 ? 12.050 -5.834 -10.275 1.00 88.19 95 LEU A CA 1
ATOM 738 C C . LEU A 1 95 ? 11.709 -6.898 -9.242 1.00 88.19 95 LEU A C 1
ATOM 740 O O . LEU A 1 95 ? 10.533 -7.201 -9.062 1.00 88.19 95 LEU A O 1
ATOM 744 N N . ASP A 1 96 ? 12.700 -7.422 -8.532 1.00 89.56 96 ASP A N 1
ATOM 745 C CA . ASP A 1 96 ? 12.449 -8.180 -7.304 1.00 89.56 96 ASP A CA 1
ATOM 746 C C . ASP A 1 96 ? 12.033 -7.256 -6.136 1.00 89.56 96 ASP A C 1
ATOM 748 O O . ASP A 1 96 ? 11.985 -6.028 -6.258 1.00 8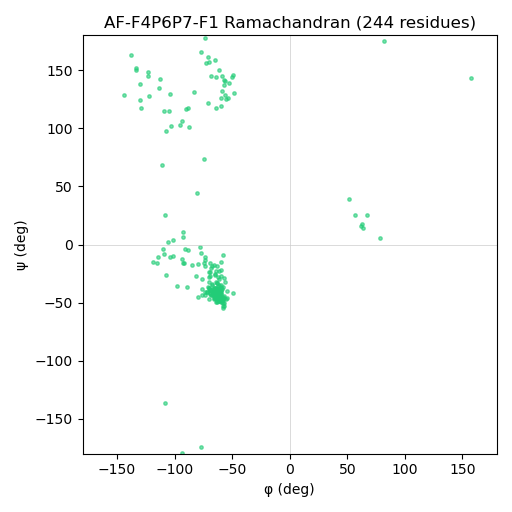9.56 96 ASP A O 1
ATOM 752 N N . ALA A 1 97 ? 11.732 -7.835 -4.969 1.00 88.69 97 ALA A N 1
ATOM 753 C CA . ALA A 1 97 ? 11.350 -7.068 -3.781 1.00 88.69 97 ALA A CA 1
ATOM 754 C C . ALA A 1 97 ? 12.428 -6.077 -3.301 1.00 88.69 97 ALA A C 1
ATOM 756 O O . ALA A 1 97 ? 12.099 -4.997 -2.809 1.00 88.69 97 ALA A O 1
ATOM 757 N N . GLY A 1 98 ? 13.712 -6.412 -3.438 1.00 88.75 98 GLY A N 1
ATOM 758 C CA . GLY A 1 98 ? 14.805 -5.517 -3.066 1.00 88.75 98 GLY A CA 1
ATOM 759 C C . GLY A 1 98 ? 14.900 -4.329 -4.020 1.00 88.75 98 GLY A C 1
ATOM 760 O O . GLY A 1 98 ? 14.952 -3.178 -3.585 1.00 88.75 98 GLY A O 1
ATOM 761 N N . GLN A 1 99 ? 14.845 -4.601 -5.321 1.00 90.56 99 GLN A N 1
ATOM 762 C CA . GLN A 1 99 ? 14.867 -3.595 -6.376 1.00 90.56 99 GLN A CA 1
ATOM 763 C C . GLN A 1 99 ? 13.638 -2.685 -6.318 1.00 90.56 99 GLN A C 1
ATOM 765 O O . GLN A 1 99 ? 13.777 -1.465 -6.405 1.00 90.56 99 GLN A O 1
ATOM 770 N N . LEU A 1 100 ? 12.443 -3.237 -6.086 1.00 90.12 100 LEU A N 1
ATOM 771 C CA . LEU A 1 100 ? 11.239 -2.436 -5.873 1.00 90.12 100 LEU A CA 1
ATOM 772 C C . LEU A 1 100 ? 11.381 -1.539 -4.636 1.00 90.12 100 LEU A C 1
ATOM 774 O O . LEU A 1 100 ? 10.982 -0.377 -4.675 1.00 90.12 100 LEU A O 1
ATOM 778 N N . GLY A 1 101 ? 11.990 -2.042 -3.560 1.00 89.56 101 GLY A N 1
ATOM 779 C CA . GLY A 1 101 ? 12.309 -1.235 -2.384 1.00 89.56 101 GLY A CA 1
ATOM 780 C C . GLY A 1 101 ? 13.203 -0.042 -2.707 1.00 89.56 101 GLY A C 1
ATOM 781 O O . GLY A 1 101 ? 12.906 1.079 -2.295 1.00 89.56 101 GLY A O 1
ATOM 782 N N . ILE A 1 102 ? 14.250 -0.261 -3.507 1.00 86.88 102 ILE A N 1
ATOM 783 C CA . ILE A 1 102 ? 15.131 0.809 -3.996 1.00 86.88 102 ILE A CA 1
ATOM 784 C C . ILE A 1 102 ? 14.333 1.806 -4.846 1.00 86.88 102 ILE A C 1
ATOM 786 O O . ILE A 1 102 ? 14.425 3.010 -4.604 1.00 86.88 102 ILE A O 1
ATOM 790 N N . ALA A 1 103 ? 13.506 1.327 -5.780 1.00 88.19 103 ALA A N 1
ATOM 791 C CA . ALA A 1 103 ? 12.671 2.177 -6.629 1.00 88.19 103 ALA A CA 1
ATOM 792 C C . ALA A 1 103 ? 11.757 3.082 -5.790 1.00 88.19 103 ALA A C 1
ATOM 794 O O . ALA A 1 103 ? 11.732 4.298 -5.974 1.00 88.19 103 ALA A O 1
ATOM 795 N N . LEU A 1 104 ? 11.040 2.494 -4.827 1.00 89.06 104 LEU A N 1
ATOM 796 C CA . LEU A 1 104 ? 10.110 3.204 -3.952 1.00 89.06 104 LEU A CA 1
ATOM 797 C C . LEU A 1 104 ? 10.824 4.133 -2.965 1.00 89.06 104 LEU A C 1
ATOM 799 O O . LEU A 1 104 ? 10.243 5.143 -2.582 1.00 89.06 104 LEU A O 1
ATOM 803 N N . SER A 1 105 ? 12.071 3.852 -2.579 1.00 88.25 105 SER A N 1
ATOM 804 C CA . SER A 1 105 ? 12.847 4.726 -1.685 1.00 88.25 105 SER A CA 1
ATOM 805 C C . SER A 1 105 ? 13.183 6.092 -2.294 1.00 88.25 105 SER A C 1
ATOM 807 O O . SER A 1 105 ? 13.494 7.027 -1.562 1.00 88.25 105 SER A O 1
ATOM 809 N N . ALA A 1 106 ? 13.084 6.233 -3.622 1.00 86.12 106 ALA A N 1
ATOM 810 C CA . ALA A 1 106 ? 13.240 7.517 -4.300 1.00 86.12 106 ALA A CA 1
ATOM 811 C C . ALA A 1 106 ? 12.027 8.452 -4.114 1.00 86.12 106 ALA A C 1
ATOM 813 O O . ALA A 1 106 ? 12.104 9.634 -4.453 1.00 86.12 106 ALA A O 1
ATOM 814 N N . GLY A 1 107 ? 10.900 7.934 -3.616 1.00 85.62 107 GLY A N 1
ATOM 815 C CA . GLY A 1 107 ? 9.703 8.719 -3.340 1.00 85.62 107 GLY A CA 1
ATOM 816 C C . GLY A 1 107 ? 9.806 9.540 -2.047 1.00 85.62 107 GLY A C 1
ATOM 817 O O . GLY A 1 107 ? 10.671 9.300 -1.207 1.00 85.62 107 GLY A O 1
ATOM 818 N N . PRO A 1 108 ? 8.905 10.514 -1.834 1.00 87.44 108 PRO A N 1
ATOM 819 C CA . PRO A 1 108 ? 8.942 11.398 -0.671 1.00 87.44 108 PRO A CA 1
ATOM 820 C C . PRO A 1 108 ? 8.335 10.747 0.591 1.00 87.44 108 PRO A C 1
ATOM 822 O O . PRO A 1 108 ? 7.543 11.382 1.286 1.00 87.44 108 PRO A O 1
ATOM 825 N N . TRP A 1 109 ? 8.654 9.490 0.892 1.00 88.88 109 TRP A N 1
ATOM 826 C CA . TRP A 1 109 ? 8.186 8.743 2.070 1.00 88.88 109 TRP A CA 1
ATOM 827 C C . TRP A 1 109 ? 9.338 7.928 2.689 1.00 88.88 109 TRP A C 1
ATOM 829 O O . TRP A 1 109 ? 10.363 7.732 2.038 1.00 88.88 109 TRP A O 1
ATOM 839 N N . PRO A 1 110 ? 9.209 7.454 3.942 1.00 87.44 110 PRO A N 1
ATOM 840 C CA . PRO A 1 110 ? 10.190 6.603 4.579 1.00 87.44 110 PRO A CA 1
ATOM 841 C C . PRO A 1 110 ? 10.390 5.336 3.756 1.00 87.44 110 PRO A C 1
ATOM 843 O O . PRO A 1 110 ? 9.413 4.818 3.198 1.00 87.44 110 PRO A O 1
ATOM 846 N N . PRO A 1 111 ? 11.623 4.810 3.704 1.00 88.19 111 PRO A N 1
ATOM 847 C CA . PRO A 1 111 ? 11.869 3.503 3.126 1.00 88.19 111 PRO A CA 1
ATOM 848 C C . PRO A 1 111 ? 10.956 2.465 3.778 1.00 88.19 111 PRO A C 1
ATOM 850 O O . PRO A 1 111 ? 10.932 2.339 5.003 1.00 88.19 111 PRO A O 1
ATOM 853 N N . LEU A 1 112 ? 10.205 1.741 2.952 1.00 89.31 112 LEU A N 1
ATOM 854 C CA . LEU A 1 112 ? 9.379 0.634 3.416 1.00 89.31 112 LEU A CA 1
ATOM 855 C C . LEU A 1 112 ? 10.271 -0.519 3.876 1.00 89.31 112 LEU A C 1
ATOM 857 O O . LEU A 1 112 ? 11.300 -0.811 3.259 1.00 89.31 112 LEU A O 1
ATOM 861 N N . SER A 1 113 ? 9.849 -1.234 4.915 1.00 88.94 113 SER A N 1
ATOM 862 C CA . SER A 1 113 ? 10.465 -2.512 5.258 1.00 88.94 113 SER A CA 1
ATOM 863 C C . SER A 1 113 ? 10.305 -3.522 4.122 1.00 88.94 113 SER A C 1
ATOM 865 O O . SER A 1 113 ? 9.302 -3.550 3.403 1.00 88.94 113 SER A O 1
ATOM 867 N N . ILE A 1 114 ? 11.271 -4.436 4.006 1.00 88.31 114 ILE A N 1
ATOM 868 C CA . ILE A 1 114 ? 11.206 -5.526 3.025 1.00 88.31 114 ILE A CA 1
ATOM 869 C C . ILE A 1 114 ? 9.933 -6.370 3.187 1.00 88.31 114 ILE A C 1
ATOM 871 O O . ILE A 1 114 ? 9.366 -6.820 2.197 1.00 88.31 114 ILE A O 1
ATOM 875 N N . ARG A 1 115 ? 9.423 -6.516 4.422 1.00 86.06 115 ARG A N 1
ATOM 876 C CA . ARG A 1 115 ? 8.149 -7.196 4.699 1.00 86.06 115 ARG A CA 1
ATOM 877 C C . ARG A 1 115 ? 6.987 -6.497 3.996 1.00 86.06 115 ARG A C 1
ATOM 879 O O . ARG A 1 115 ? 6.180 -7.171 3.362 1.00 86.06 115 ARG A O 1
ATOM 886 N N . ALA A 1 116 ? 6.912 -5.170 4.106 1.00 88.12 116 ALA A N 1
ATOM 887 C CA . ALA A 1 116 ? 5.860 -4.384 3.477 1.00 88.12 116 ALA A CA 1
ATOM 888 C C . ALA A 1 116 ? 5.940 -4.452 1.949 1.00 88.12 116 ALA A C 1
ATOM 890 O O . ALA A 1 116 ? 4.917 -4.619 1.292 1.00 88.12 116 ALA A O 1
ATOM 891 N N . ILE A 1 117 ? 7.150 -4.412 1.386 1.00 90.81 117 ILE A N 1
ATOM 892 C CA . ILE A 1 117 ? 7.358 -4.51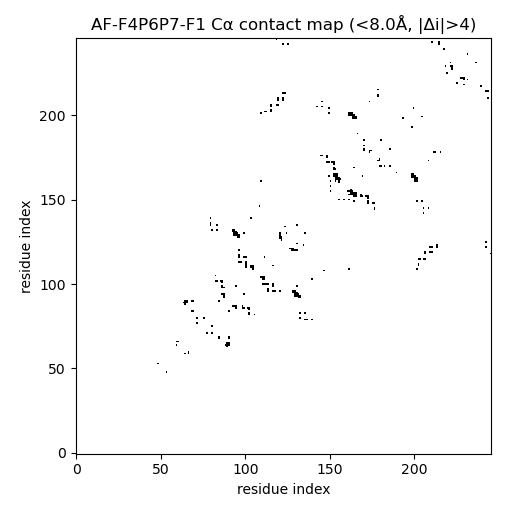4 -0.063 1.00 90.81 117 ILE A CA 1
ATOM 893 C C . ILE A 1 117 ? 6.950 -5.896 -0.587 1.00 90.81 117 ILE A C 1
ATOM 895 O O . ILE A 1 117 ? 6.212 -5.985 -1.563 1.00 90.81 117 ILE A O 1
ATOM 899 N N . VAL A 1 118 ? 7.368 -6.977 0.077 1.00 87.56 118 VAL A N 1
ATOM 900 C CA . VAL A 1 118 ? 6.973 -8.344 -0.301 1.00 87.56 118 VAL A CA 1
ATOM 901 C C . VAL A 1 118 ? 5.457 -8.510 -0.236 1.00 87.56 118 VAL A C 1
ATOM 903 O O . VAL A 1 118 ? 4.863 -9.095 -1.141 1.00 87.56 118 VAL A O 1
ATOM 906 N N . LEU A 1 119 ? 4.814 -7.984 0.811 1.00 86.25 119 LEU A N 1
ATOM 907 C CA . LEU A 1 119 ? 3.360 -8.043 0.918 1.00 86.25 119 LEU A CA 1
ATOM 908 C C . LEU A 1 119 ? 2.685 -7.232 -0.192 1.00 86.25 119 LEU A C 1
ATOM 910 O O . LEU A 1 119 ? 1.712 -7.702 -0.774 1.00 86.25 119 LEU A O 1
ATOM 914 N N . LEU A 1 120 ? 3.218 -6.053 -0.518 1.00 88.25 120 LEU A N 1
ATOM 915 C CA . LEU A 1 120 ? 2.726 -5.224 -1.611 1.00 88.25 120 LEU A CA 1
ATOM 916 C C . LEU A 1 120 ? 2.791 -5.976 -2.946 1.00 88.25 120 LEU A C 1
ATOM 918 O O . LEU A 1 120 ? 1.784 -6.032 -3.640 1.00 88.25 120 LEU A O 1
ATOM 922 N N . ILE A 1 121 ? 3.916 -6.621 -3.269 1.00 88.25 121 ILE A N 1
ATOM 923 C CA . ILE A 1 121 ? 4.057 -7.442 -4.485 1.00 88.25 121 ILE A CA 1
ATOM 924 C C . ILE A 1 121 ? 3.002 -8.552 -4.510 1.00 88.25 121 ILE A C 1
ATOM 926 O O . ILE A 1 121 ? 2.200 -8.615 -5.440 1.00 88.25 121 ILE A O 1
ATOM 930 N N . ARG A 1 122 ? 2.934 -9.362 -3.446 1.00 83.88 122 ARG A N 1
ATOM 931 C CA . ARG A 1 122 ? 2.000 -10.501 -3.340 1.00 83.88 122 ARG A CA 1
ATOM 932 C C . ARG A 1 122 ? 0.531 -10.104 -3.431 1.00 83.88 122 ARG A C 1
ATOM 934 O O . ARG A 1 122 ? -0.305 -10.907 -3.832 1.00 83.88 122 ARG A O 1
ATOM 941 N N . THR A 1 123 ? 0.214 -8.874 -3.040 1.00 80.62 123 THR A N 1
ATOM 942 C CA . THR A 1 123 ? -1.148 -8.337 -3.089 1.00 80.62 123 THR A CA 1
ATOM 943 C C . THR A 1 123 ? -1.623 -8.099 -4.527 1.00 80.62 123 THR A C 1
ATOM 945 O O . THR A 1 123 ? -2.819 -8.191 -4.796 1.00 80.62 123 THR A O 1
ATOM 948 N N . TYR A 1 124 ? -0.711 -7.829 -5.464 1.00 78.69 124 TYR A N 1
ATOM 949 C CA . TYR A 1 124 ? -1.052 -7.594 -6.872 1.00 78.69 124 TYR A CA 1
ATOM 950 C C . TYR A 1 124 ? -0.649 -8.743 -7.804 1.00 78.69 124 TYR A C 1
ATOM 952 O O . TYR A 1 124 ? -1.288 -8.906 -8.842 1.00 78.69 124 TYR A O 1
ATOM 960 N N . ASP A 1 125 ? 0.370 -9.535 -7.459 1.00 77.44 125 ASP A N 1
ATOM 961 C CA . ASP A 1 125 ? 0.793 -10.711 -8.223 1.00 77.44 125 ASP A CA 1
ATOM 962 C C . ASP A 1 125 ? 0.918 -11.951 -7.321 1.00 77.44 125 ASP A C 1
ATOM 964 O O . ASP A 1 125 ? 1.742 -12.010 -6.411 1.00 77.44 125 ASP A O 1
ATOM 968 N N . ARG A 1 126 ? 0.093 -12.968 -7.606 1.00 62.53 126 ARG A N 1
ATOM 969 C CA . ARG A 1 126 ? 0.049 -14.249 -6.877 1.00 62.53 126 ARG A CA 1
ATOM 970 C C . ARG A 1 126 ? 1.276 -15.125 -7.113 1.00 62.53 126 ARG A C 1
ATOM 972 O O . ARG A 1 126 ? 1.636 -15.906 -6.239 1.00 62.53 126 ARG A O 1
ATOM 979 N N . ASN A 1 127 ? 1.851 -15.044 -8.310 1.00 64.88 127 ASN A N 1
ATOM 980 C CA . ASN A 1 127 ? 2.925 -15.929 -8.760 1.00 64.88 127 ASN A CA 1
ATOM 981 C C . ASN A 1 127 ? 4.287 -15.226 -8.728 1.00 64.88 127 ASN A C 1
ATOM 983 O O . ASN A 1 127 ? 5.314 -15.861 -8.964 1.00 64.88 127 ASN A O 1
ATOM 987 N N . GLY A 1 128 ? 4.276 -13.909 -8.528 1.00 63.03 128 GLY A N 1
ATOM 988 C CA . GLY A 1 128 ? 5.412 -13.045 -8.773 1.00 63.03 128 GLY A CA 1
ATOM 989 C C . GLY A 1 128 ? 6.314 -12.888 -7.562 1.00 63.03 128 GLY A C 1
ATOM 990 O O . GLY A 1 128 ? 5.952 -12.255 -6.575 1.00 63.03 128 GLY A O 1
ATOM 991 N N . ASP A 1 129 ? 7.549 -13.356 -7.706 1.00 75.69 129 ASP A N 1
ATOM 992 C CA . ASP A 1 129 ? 8.697 -12.807 -6.975 1.00 75.69 129 ASP A CA 1
ATOM 993 C C . ASP A 1 129 ? 9.172 -11.472 -7.586 1.00 75.69 129 ASP A C 1
ATOM 995 O O . ASP A 1 129 ? 10.029 -10.789 -7.023 1.00 75.69 129 ASP A O 1
ATOM 999 N N . PHE A 1 130 ? 8.605 -11.097 -8.740 1.00 83.62 130 PHE A N 1
ATOM 1000 C CA . PHE A 1 130 ? 9.014 -9.957 -9.545 1.00 83.62 130 PHE A CA 1
ATOM 1001 C C . PHE A 1 130 ? 7.823 -9.110 -9.992 1.00 83.62 130 PHE A C 1
ATOM 1003 O O . PHE A 1 130 ? 6.738 -9.635 -10.224 1.00 83.62 130 PHE A O 1
ATOM 1010 N N . VAL A 1 131 ? 8.055 -7.816 -10.206 1.00 87.44 131 VAL A N 1
ATOM 1011 C CA . VAL A 1 131 ? 7.068 -6.867 -10.732 1.00 87.44 131 VAL A CA 1
ATOM 1012 C C . VAL A 1 131 ? 7.559 -6.185 -11.997 1.00 87.44 131 VAL A C 1
ATOM 1014 O O . VAL A 1 131 ? 8.744 -5.898 -12.143 1.00 87.44 131 VAL A O 1
ATOM 1017 N N . ASP A 1 132 ? 6.653 -5.908 -12.924 1.00 89.12 132 ASP A N 1
ATOM 1018 C CA . ASP A 1 132 ? 6.963 -5.183 -14.151 1.00 89.12 132 ASP A CA 1
ATOM 1019 C C . ASP A 1 132 ? 6.715 -3.671 -14.013 1.00 89.12 132 ASP A C 1
ATOM 1021 O O . ASP A 1 132 ? 6.323 -3.146 -12.964 1.00 89.12 132 ASP A O 1
ATOM 1025 N N . PHE A 1 133 ? 6.969 -2.943 -15.099 1.00 87.69 133 PHE A N 1
ATOM 1026 C CA . PHE A 1 133 ? 6.722 -1.507 -15.136 1.00 87.69 133 PHE A CA 1
ATOM 1027 C C . PHE A 1 133 ? 5.231 -1.165 -14.996 1.00 87.69 133 PHE A C 1
ATOM 1029 O O . PHE A 1 133 ? 4.891 -0.150 -14.394 1.00 87.69 133 PHE A O 1
ATOM 1036 N N . GLU A 1 134 ? 4.330 -2.014 -15.493 1.00 87.69 134 GLU A N 1
ATOM 1037 C CA . GLU A 1 134 ? 2.887 -1.785 -15.395 1.00 87.69 134 GLU A CA 1
ATOM 1038 C C . GLU A 1 134 ? 2.434 -1.777 -13.928 1.00 87.69 134 GLU A C 1
ATOM 1040 O O . GLU A 1 134 ? 1.730 -0.863 -13.493 1.00 87.69 134 GLU A O 1
ATOM 1045 N N . PHE A 1 135 ? 2.921 -2.725 -13.125 1.00 87.19 135 PHE A N 1
ATOM 1046 C CA . PHE A 1 135 ? 2.742 -2.703 -11.677 1.00 87.19 135 PHE A CA 1
ATOM 1047 C C . PHE A 1 135 ? 3.259 -1.397 -11.064 1.00 87.19 135 PHE A C 1
ATOM 1049 O O . PHE A 1 135 ? 2.545 -0.759 -10.287 1.00 87.19 135 PHE A O 1
ATOM 1056 N N . PHE A 1 136 ? 4.465 -0.964 -11.440 1.00 86.44 136 PHE A N 1
ATOM 1057 C CA . PHE A 1 136 ? 5.063 0.254 -10.894 1.00 86.44 136 PHE A CA 1
ATOM 1058 C C . PHE A 1 136 ? 4.208 1.497 -11.189 1.00 86.44 136 PHE A C 1
ATOM 1060 O O . PHE A 1 136 ? 3.978 2.313 -10.294 1.00 86.44 136 PHE A O 1
ATOM 1067 N N . THR A 1 137 ? 3.653 1.602 -12.402 1.00 88.00 137 THR A N 1
ATOM 1068 C CA . THR A 1 137 ? 2.755 2.709 -12.780 1.00 88.00 137 THR A CA 1
ATOM 1069 C C . THR A 1 137 ? 1.438 2.731 -12.006 1.00 88.00 137 THR A C 1
ATOM 1071 O O . THR A 1 137 ? 0.858 3.801 -11.838 1.00 88.00 137 THR A O 1
ATOM 1074 N N . ARG A 1 138 ? 0.971 1.582 -11.497 1.00 86.88 138 ARG A N 1
ATOM 1075 C CA . ARG A 1 138 ? -0.212 1.515 -10.625 1.00 86.88 138 ARG A CA 1
ATOM 1076 C C . ARG A 1 138 ? 0.111 1.913 -9.190 1.00 86.88 138 ARG A C 1
ATOM 1078 O O . ARG A 1 138 ? -0.636 2.673 -8.582 1.00 86.88 138 ARG A O 1
ATOM 1085 N N . VAL A 1 139 ? 1.219 1.406 -8.655 1.00 89.25 139 VAL A N 1
ATOM 1086 C CA . VAL A 1 139 ? 1.568 1.564 -7.237 1.00 89.25 139 VAL A CA 1
ATOM 1087 C C . VAL A 1 139 ? 2.101 2.956 -6.923 1.00 89.25 139 VAL A C 1
ATOM 1089 O O . VAL A 1 139 ? 1.779 3.508 -5.874 1.00 89.25 139 VAL A O 1
ATOM 1092 N N . TRP A 1 140 ? 2.896 3.561 -7.804 1.00 88.75 140 TRP A N 1
ATOM 1093 C CA . TRP A 1 140 ? 3.528 4.844 -7.494 1.00 88.75 140 TRP A CA 1
ATOM 1094 C C . TRP A 1 140 ? 2.526 5.977 -7.196 1.00 88.75 140 TRP A C 1
ATOM 1096 O O . TRP A 1 140 ? 2.668 6.625 -6.154 1.00 88.75 140 TRP A O 1
ATOM 1106 N N . PRO A 1 141 ? 1.468 6.206 -8.000 1.00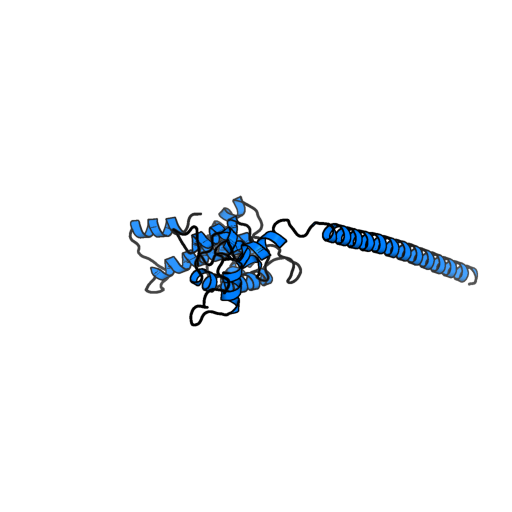 89.69 141 PRO A N 1
ATOM 1107 C CA . PRO A 1 141 ? 0.445 7.199 -7.664 1.00 89.69 141 PRO A CA 1
ATOM 1108 C C . PRO A 1 141 ? -0.313 6.859 -6.373 1.00 89.69 141 PRO A C 1
ATOM 1110 O O . PRO A 1 141 ? -0.603 7.752 -5.574 1.00 89.69 141 PRO A O 1
ATOM 1113 N N . GLN A 1 142 ? -0.585 5.571 -6.131 1.00 91.44 142 GLN A N 1
ATOM 1114 C CA . GLN A 1 142 ? -1.240 5.116 -4.902 1.00 91.44 142 GLN A CA 1
ATOM 1115 C C . GLN A 1 142 ? -0.398 5.432 -3.664 1.00 91.44 142 GLN A C 1
ATOM 1117 O O . GLN A 1 142 ? -0.942 5.896 -2.668 1.00 91.44 142 GLN A O 1
ATOM 1122 N N . MET A 1 143 ? 0.927 5.279 -3.733 1.00 92.50 143 MET A N 1
ATOM 1123 C CA . MET A 1 143 ? 1.832 5.633 -2.634 1.00 92.50 143 MET A CA 1
ATOM 1124 C C . MET A 1 143 ? 1.740 7.119 -2.261 1.00 92.50 143 MET A C 1
ATOM 1126 O O . MET A 1 143 ? 1.717 7.457 -1.075 1.00 92.50 143 MET A O 1
ATOM 1130 N N . HIS A 1 144 ? 1.610 8.018 -3.245 1.00 92.56 144 HIS A N 1
ATOM 1131 C CA . HIS A 1 144 ? 1.373 9.445 -2.982 1.00 92.56 144 HIS A CA 1
ATOM 1132 C C . HIS A 1 144 ? 0.019 9.691 -2.316 1.00 92.56 144 HIS A C 1
ATOM 1134 O O . HIS A 1 144 ? -0.066 10.474 -1.365 1.00 92.56 144 HIS A O 1
ATOM 1140 N N . GLN A 1 145 ? -1.033 9.013 -2.780 1.00 94.31 145 GLN A N 1
ATOM 1141 C CA . GLN A 1 145 ? -2.366 9.117 -2.187 1.00 94.31 145 GLN A CA 1
ATOM 1142 C C . GLN A 1 145 ? -2.371 8.602 -0.742 1.00 94.31 145 GLN A C 1
ATOM 1144 O O . GLN A 1 145 ? -2.813 9.311 0.162 1.00 94.31 145 GLN A O 1
ATOM 1149 N N . TRP A 1 146 ? -1.798 7.423 -0.498 1.00 94.44 146 TRP A N 1
ATOM 1150 C CA . TRP A 1 146 ? -1.660 6.838 0.832 1.00 94.44 146 TRP A CA 1
ATOM 1151 C C . TRP A 1 146 ? -0.834 7.723 1.754 1.00 94.44 146 TRP A C 1
ATOM 1153 O O . TRP A 1 146 ? -1.242 7.941 2.892 1.00 94.44 146 TRP A O 1
ATOM 1163 N N . LYS A 1 147 ? 0.270 8.305 1.271 1.00 93.88 147 LYS A N 1
ATOM 1164 C CA . LYS A 1 147 ? 1.060 9.270 2.044 1.00 93.88 147 LYS A CA 1
ATOM 1165 C C . LYS A 1 147 ? 0.188 10.451 2.463 1.00 93.88 147 LYS A C 1
ATOM 1167 O O . LYS A 1 147 ? 0.125 10.781 3.644 1.00 93.88 147 LYS A O 1
ATOM 1172 N N . LYS A 1 148 ? -0.503 11.080 1.512 1.00 93.69 148 LYS A N 1
ATOM 1173 C CA . LYS A 1 148 ? -1.365 12.242 1.768 1.00 93.69 148 LYS A CA 1
ATOM 1174 C C . LYS A 1 148 ? -2.443 11.935 2.808 1.00 93.69 148 LYS A C 1
ATOM 1176 O O . LYS A 1 148 ? -2.652 12.730 3.720 1.00 93.69 148 LYS A O 1
ATOM 1181 N N . THR A 1 149 ? -3.096 10.784 2.698 1.00 94.44 149 THR A N 1
ATOM 1182 C CA . THR A 1 149 ? -4.093 10.327 3.670 1.00 94.44 149 THR A CA 1
ATOM 1183 C C . THR A 1 149 ? -3.462 10.037 5.029 1.00 94.44 149 THR A C 1
ATOM 1185 O O . THR A 1 149 ? -3.979 10.482 6.052 1.00 94.44 149 THR A O 1
ATOM 1188 N N . PHE A 1 150 ? -2.314 9.362 5.067 1.00 92.81 150 PHE A N 1
ATOM 1189 C CA . PHE A 1 150 ? -1.604 9.076 6.310 1.00 92.81 150 PHE A CA 1
ATOM 1190 C C . PHE A 1 150 ? -1.275 10.364 7.070 1.00 92.81 150 PHE A C 1
ATOM 1192 O O . PHE A 1 150 ? -1.593 10.472 8.254 1.00 92.81 150 PHE A O 1
ATOM 1199 N N . PHE A 1 151 ? -0.753 11.378 6.372 1.00 91.94 151 PHE A N 1
ATOM 1200 C CA . PHE A 1 151 ? -0.416 12.679 6.958 1.00 91.94 151 PHE A CA 1
ATOM 1201 C C . PHE A 1 151 ? -1.606 13.476 7.496 1.00 91.94 151 PHE A C 1
ATOM 1203 O O . PHE A 1 151 ? -1.450 14.325 8.367 1.00 91.94 151 PHE A O 1
ATOM 1210 N N . ARG A 1 152 ? -2.818 13.205 7.017 1.00 91.75 152 ARG A N 1
ATOM 1211 C CA . ARG A 1 152 ? -4.025 13.864 7.534 1.00 91.75 152 ARG A CA 1
ATOM 1212 C C . ARG A 1 152 ? -4.541 13.238 8.823 1.00 91.75 152 ARG A C 1
ATOM 1214 O O . ARG A 1 152 ? -5.200 13.916 9.603 1.00 91.75 152 ARG A O 1
ATOM 1221 N N . HIS A 1 153 ? -4.269 11.949 9.031 1.00 91.25 153 HIS A N 1
ATOM 1222 C CA . HIS A 1 153 ? -4.910 11.153 10.084 1.00 91.25 153 HIS A CA 1
ATOM 1223 C C . HIS A 1 153 ? -3.954 10.651 11.169 1.00 91.25 153 HIS A C 1
ATOM 1225 O O . HIS A 1 153 ? -4.425 10.228 12.232 1.00 91.25 153 HIS A O 1
ATOM 1231 N N . HIS A 1 154 ? -2.641 10.684 10.927 1.00 89.88 154 HIS A N 1
ATOM 1232 C CA . HIS A 1 154 ? -1.626 10.322 11.916 1.00 89.88 154 HIS A CA 1
ATOM 1233 C C . HIS A 1 154 ? -1.497 11.361 13.040 1.00 89.88 154 HIS A C 1
ATOM 1235 O O . HIS A 1 154 ? -1.907 12.511 12.924 1.00 89.88 154 HIS A O 1
ATOM 1241 N N . ASN A 1 155 ? -0.896 10.939 14.150 1.00 87.81 155 ASN A N 1
ATOM 1242 C CA . ASN A 1 155 ? -0.616 11.778 15.318 1.00 87.81 155 ASN A CA 1
ATOM 1243 C C . ASN A 1 155 ? 0.784 12.430 15.310 1.00 87.81 155 ASN A C 1
ATOM 1245 O O . ASN A 1 155 ? 1.226 12.929 16.347 1.00 87.81 155 ASN A O 1
ATOM 1249 N N . GLY A 1 156 ? 1.507 12.368 14.188 1.00 81.69 156 GLY A N 1
ATOM 1250 C CA . GLY A 1 156 ? 2.845 12.948 14.069 1.00 81.69 156 GLY A CA 1
ATOM 1251 C C . GLY A 1 156 ? 2.802 14.474 14.015 1.00 81.69 156 GLY A C 1
ATOM 1252 O O . GLY A 1 156 ? 1.790 15.075 13.664 1.00 81.69 156 GLY A O 1
ATOM 1253 N N . GLN A 1 157 ? 3.909 15.108 14.395 1.00 75.50 157 GLN A N 1
ATOM 1254 C CA . GLN A 1 157 ? 4.031 16.565 14.396 1.00 75.50 157 GLN A CA 1
ATOM 1255 C C . GLN A 1 157 ? 4.655 17.026 13.071 1.00 75.50 157 GLN A C 1
ATOM 1257 O O . GLN A 1 157 ? 5.855 16.863 12.858 1.00 75.50 157 GLN A O 1
ATOM 1262 N N . GLY A 1 158 ? 3.844 17.611 12.189 1.00 69.44 158 GLY A N 1
ATOM 1263 C CA . GLY A 1 158 ? 4.286 18.151 10.897 1.00 69.44 158 GLY A CA 1
ATOM 1264 C C . GLY A 1 158 ? 4.437 17.114 9.774 1.00 69.44 158 GLY A C 1
ATOM 1265 O O . GLY A 1 158 ? 4.307 15.911 9.979 1.00 69.44 158 GLY A O 1
ATOM 1266 N N . GLU A 1 159 ? 4.734 17.596 8.564 1.00 67.50 159 GLU A N 1
ATOM 1267 C CA . GLU A 1 159 ? 4.724 16.803 7.315 1.00 67.50 159 GLU A CA 1
ATOM 1268 C C . GLU A 1 159 ? 5.947 15.892 7.103 1.00 67.50 159 GLU A C 1
ATOM 1270 O O . GLU A 1 159 ? 6.023 15.164 6.113 1.00 67.50 159 GLU A O 1
ATOM 1275 N N . PHE A 1 160 ? 6.918 15.919 8.016 1.00 71.62 160 PHE A N 1
ATOM 1276 C CA . PHE A 1 160 ? 8.154 15.133 7.905 1.00 71.62 160 PHE A CA 1
ATOM 1277 C C . PHE A 1 160 ? 8.280 14.056 8.988 1.00 71.62 160 PHE A C 1
ATOM 1279 O O . PHE A 1 160 ? 9.138 13.182 8.883 1.00 71.62 160 PHE A O 1
ATOM 1286 N N . VAL A 1 161 ? 7.421 14.087 10.014 1.00 79.69 161 VAL A N 1
ATOM 1287 C CA . VAL A 1 161 ? 7.461 13.139 11.133 1.00 79.69 161 VAL A CA 1
ATOM 1288 C C . VAL A 1 161 ? 6.351 12.111 10.966 1.00 79.69 161 VAL A C 1
ATOM 1290 O O . VAL A 1 161 ? 5.185 12.366 11.268 1.00 79.69 161 VAL A O 1
ATOM 1293 N N . PHE A 1 162 ? 6.719 10.917 10.510 1.00 84.06 162 PHE A N 1
ATOM 1294 C CA . PHE A 1 162 ? 5.787 9.798 10.433 1.00 84.06 162 PHE A CA 1
ATOM 1295 C C . PHE A 1 162 ? 5.465 9.306 11.845 1.00 84.06 162 PHE A C 1
ATOM 1297 O O . PHE A 1 162 ? 6.353 8.966 12.622 1.00 84.06 162 PHE A O 1
ATOM 1304 N N . GLY A 1 163 ? 4.176 9.332 12.175 1.00 86.69 163 GLY A N 1
ATOM 1305 C CA . GLY A 1 163 ? 3.645 8.875 13.456 1.00 86.69 163 GLY A CA 1
ATOM 1306 C C . GLY A 1 163 ? 2.876 7.577 13.270 1.00 86.69 163 GLY A C 1
ATOM 1307 O O . GLY A 1 163 ? 3.286 6.702 12.513 1.00 86.69 163 GLY A O 1
ATOM 1308 N N . TYR A 1 164 ? 1.721 7.492 13.915 1.00 89.31 164 TYR A N 1
ATOM 1309 C CA . TYR A 1 164 ? 0.806 6.365 13.795 1.00 89.31 164 TYR A CA 1
ATOM 1310 C C . TYR A 1 164 ? -0.619 6.868 13.599 1.00 89.31 164 TYR A C 1
ATOM 1312 O O . TYR A 1 164 ? -0.974 7.937 14.102 1.00 89.31 164 TYR A O 1
ATOM 1320 N N . ILE A 1 165 ? -1.452 6.096 12.902 1.00 89.50 165 ILE A N 1
ATOM 1321 C CA . ILE A 1 165 ? -2.880 6.406 12.768 1.00 89.50 165 ILE A CA 1
ATOM 1322 C C . ILE A 1 165 ? -3.640 5.771 13.940 1.00 89.50 165 ILE A C 1
ATOM 1324 O O . ILE A 1 165 ? -3.681 4.542 14.054 1.00 89.50 165 ILE A O 1
ATOM 1328 N N . PRO A 1 166 ? -4.291 6.567 14.809 1.00 87.38 166 PRO A N 1
ATOM 1329 C CA . PRO A 1 166 ? -5.156 6.026 15.848 1.00 87.38 166 PRO A CA 1
ATOM 1330 C C . PRO A 1 166 ? -6.353 5.294 15.235 1.00 87.38 166 PRO A C 1
ATOM 1332 O O . PRO A 1 166 ? -6.939 5.770 14.264 1.00 87.38 166 PRO A O 1
ATOM 1335 N N . PHE A 1 167 ? -6.804 4.205 15.864 1.00 85.38 167 PHE A N 1
ATOM 1336 C CA . PHE A 1 167 ? -7.958 3.424 15.390 1.00 85.38 167 PHE A CA 1
ATOM 1337 C C . PHE A 1 167 ? -9.194 4.285 15.074 1.00 85.38 167 PHE A C 1
ATOM 1339 O O . PHE A 1 167 ? -9.825 4.111 14.035 1.00 85.38 167 PHE A O 1
ATOM 1346 N N . LYS A 1 168 ? -9.486 5.275 15.929 1.00 86.44 168 LYS A N 1
ATOM 1347 C CA . LYS A 1 168 ? -10.605 6.217 15.750 1.00 86.44 168 LYS A CA 1
ATOM 1348 C C . LYS A 1 168 ? -10.563 6.999 14.428 1.00 86.44 168 LYS A C 1
ATOM 1350 O O . LYS A 1 168 ? -11.614 7.366 13.918 1.00 86.44 168 LYS A O 1
ATOM 1355 N N . ASN A 1 169 ? -9.373 7.239 13.877 1.00 89.81 169 ASN A N 1
ATOM 1356 C CA . ASN A 1 169 ? -9.187 7.970 12.625 1.00 89.81 169 ASN A CA 1
ATOM 1357 C C . ASN A 1 169 ? -9.129 7.023 11.422 1.00 89.81 169 ASN A C 1
ATOM 1359 O O 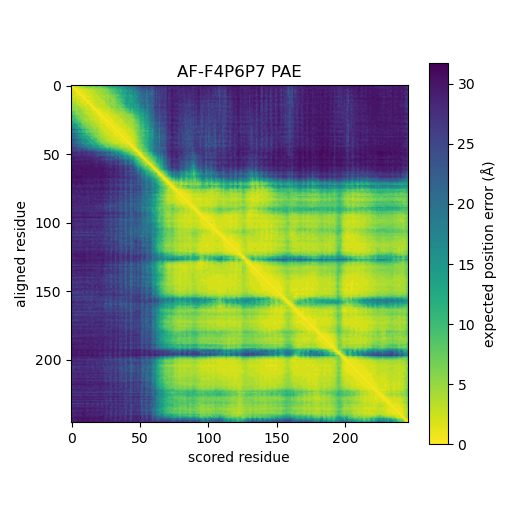. ASN A 1 169 ? -9.291 7.465 10.289 1.00 89.81 169 ASN A O 1
ATOM 1363 N N . MET A 1 170 ? -8.931 5.719 11.642 1.00 90.00 170 MET A N 1
ATOM 1364 C CA . MET A 1 170 ? -8.686 4.782 10.551 1.00 90.00 170 MET A CA 1
ATOM 1365 C C . MET A 1 170 ? -9.881 4.642 9.608 1.00 90.00 170 MET A C 1
ATOM 1367 O O . MET A 1 170 ? -9.695 4.602 8.399 1.00 90.00 170 MET A O 1
ATOM 1371 N N . ALA A 1 171 ? -11.109 4.609 10.130 1.00 90.62 171 ALA A N 1
ATOM 1372 C CA . ALA A 1 171 ? -12.294 4.536 9.275 1.00 90.62 171 ALA A CA 1
ATOM 1373 C C . ALA A 1 171 ? -12.385 5.740 8.317 1.00 90.62 171 ALA A C 1
ATOM 1375 O O . ALA A 1 171 ? -12.763 5.580 7.160 1.00 90.62 171 ALA A O 1
ATOM 1376 N N . MET A 1 172 ? -12.000 6.936 8.781 1.00 91.69 172 MET A N 1
ATOM 1377 C CA . MET A 1 172 ? -11.955 8.139 7.943 1.00 91.69 172 MET A CA 1
ATOM 1378 C C . MET A 1 172 ? -10.780 8.103 6.963 1.00 91.69 172 MET A C 1
ATOM 1380 O O . MET A 1 172 ? -10.964 8.443 5.800 1.00 91.69 172 MET A O 1
ATOM 1384 N N . ALA A 1 173 ? -9.608 7.640 7.407 1.00 93.25 173 ALA A N 1
ATOM 1385 C CA . ALA A 1 173 ? -8.437 7.479 6.552 1.00 93.25 173 ALA A CA 1
ATOM 1386 C C . ALA A 1 173 ? -8.717 6.518 5.386 1.00 93.25 173 ALA A C 1
ATOM 1388 O O . ALA A 1 173 ? -8.494 6.868 4.234 1.00 93.25 173 ALA A O 1
ATOM 1389 N N . LEU A 1 174 ? -9.279 5.338 5.664 1.00 92.69 174 LEU A N 1
ATOM 1390 C CA . LEU A 1 174 ? -9.649 4.369 4.629 1.00 92.69 174 LEU A CA 1
ATOM 1391 C C . LEU A 1 174 ? -10.692 4.942 3.662 1.00 92.69 174 LEU A C 1
ATOM 1393 O O . LEU A 1 174 ? -10.572 4.773 2.453 1.00 92.69 174 LEU A O 1
ATOM 1397 N N . LYS A 1 175 ? -11.664 5.703 4.171 1.00 93.44 175 LYS A N 1
ATOM 1398 C CA . LYS A 1 175 ? -12.669 6.351 3.325 1.00 93.44 175 LYS A CA 1
ATOM 1399 C C . LYS A 1 175 ? -12.068 7.377 2.353 1.00 93.44 175 LYS A C 1
ATOM 1401 O O . LYS A 1 175 ? -12.590 7.520 1.257 1.00 93.44 175 LYS A O 1
ATOM 1406 N N . GLU A 1 176 ? -10.990 8.078 2.719 1.00 93.94 176 GLU A N 1
ATOM 1407 C CA . GLU A 1 176 ? -10.302 9.024 1.815 1.00 93.94 176 GLU A CA 1
ATOM 1408 C C . GLU A 1 176 ? -9.592 8.355 0.632 1.00 93.94 176 GLU A C 1
ATOM 1410 O O . GLU A 1 176 ? -9.265 9.030 -0.345 1.00 93.94 176 GLU A O 1
ATOM 1415 N N . ILE A 1 177 ? -9.334 7.054 0.730 1.00 93.38 177 ILE A N 1
ATOM 1416 C CA . ILE A 1 177 ? -8.735 6.242 -0.335 1.00 93.38 177 ILE A CA 1
ATOM 1417 C C . ILE A 1 177 ? -9.772 5.296 -0.949 1.00 93.38 177 ILE A C 1
ATOM 1419 O O . ILE A 1 177 ? -9.417 4.243 -1.460 1.00 93.38 177 ILE A O 1
ATOM 1423 N N . ASP A 1 178 ? -11.053 5.668 -0.853 1.00 91.19 178 ASP A N 1
ATOM 1424 C CA . ASP A 1 178 ? -12.212 4.956 -1.403 1.00 91.19 178 ASP A CA 1
ATOM 1425 C C . ASP A 1 178 ? -12.455 3.549 -0.823 1.00 91.19 178 ASP A C 1
ATOM 1427 O O . ASP A 1 178 ? -13.246 2.760 -1.341 1.00 91.19 178 ASP A O 1
ATOM 1431 N N . ILE A 1 179 ? -11.863 3.250 0.336 1.00 90.94 179 ILE A N 1
ATOM 1432 C CA . ILE A 1 179 ? -12.060 1.997 1.065 1.00 90.94 179 ILE A CA 1
ATOM 1433 C C . ILE A 1 179 ? -13.146 2.199 2.126 1.00 90.94 179 ILE A C 1
ATOM 1435 O O . ILE A 1 179 ? -12.923 2.766 3.198 1.00 90.94 179 ILE A O 1
ATOM 1439 N N . THR A 1 180 ? -14.350 1.697 1.844 1.00 89.25 180 THR A N 1
ATOM 1440 C CA . THR A 1 180 ? -15.478 1.739 2.786 1.00 89.25 180 THR A CA 1
ATOM 1441 C C . THR A 1 180 ? -15.718 0.365 3.396 1.00 89.25 180 THR A C 1
ATOM 1443 O O . THR A 1 180 ? -16.121 -0.567 2.707 1.00 89.25 180 THR A O 1
ATOM 1446 N N . ILE A 1 181 ? -15.510 0.245 4.708 1.00 85.62 181 ILE A N 1
ATOM 1447 C CA . ILE A 1 181 ? -15.660 -1.017 5.443 1.00 85.62 181 ILE A CA 1
ATOM 1448 C C . ILE A 1 181 ? -16.537 -0.784 6.681 1.00 85.62 181 ILE A C 1
ATOM 1450 O O . ILE A 1 181 ? -16.354 0.222 7.373 1.00 85.62 181 ILE A O 1
ATOM 1454 N N . PRO A 1 182 ? -17.476 -1.694 7.011 1.00 89.12 182 PRO A N 1
ATOM 1455 C CA . PRO A 1 182 ? -18.245 -1.605 8.247 1.00 89.12 182 PRO A CA 1
ATOM 1456 C C . PRO A 1 182 ? -17.337 -1.586 9.483 1.00 89.12 182 PRO A C 1
ATOM 1458 O O . PRO A 1 182 ? -16.413 -2.392 9.593 1.00 89.12 182 PRO A O 1
ATOM 1461 N N . LEU A 1 183 ? -17.639 -0.726 10.461 1.00 87.25 183 LEU A N 1
ATOM 1462 C CA . LEU A 1 183 ? -16.789 -0.533 11.646 1.00 87.25 183 LEU A CA 1
ATOM 1463 C C . LEU A 1 183 ? -16.484 -1.845 12.390 1.00 87.25 183 LEU A C 1
ATOM 1465 O O . LEU A 1 183 ? -15.343 -2.083 12.770 1.00 87.25 183 LEU A O 1
ATOM 1469 N N . LYS A 1 184 ? -17.470 -2.741 12.517 1.00 87.69 184 LYS A N 1
ATOM 1470 C CA . LYS A 1 184 ? -17.291 -4.067 13.136 1.00 87.69 184 LYS A CA 1
ATOM 1471 C C . LYS A 1 184 ? -16.235 -4.919 12.421 1.00 87.69 184 LYS A C 1
ATOM 1473 O O . LYS A 1 184 ? -15.476 -5.632 13.067 1.00 87.69 184 LYS A O 1
ATOM 1478 N N . VAL A 1 185 ? -16.177 -4.850 11.091 1.00 86.75 185 VAL A N 1
ATOM 1479 C CA . VAL A 1 185 ? -15.179 -5.573 10.288 1.00 86.75 185 VAL 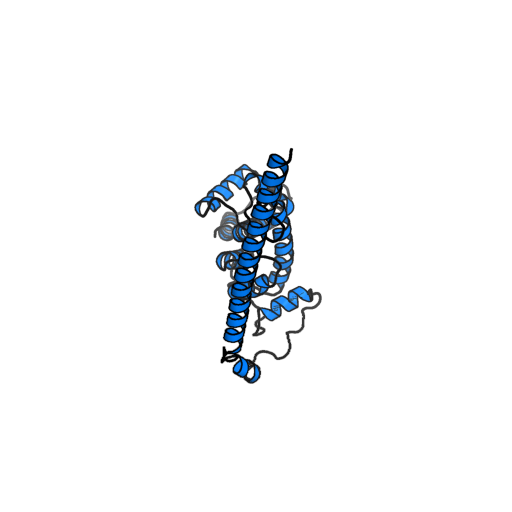A CA 1
ATOM 1480 C C . VAL A 1 185 ? -13.806 -4.927 10.465 1.00 86.75 185 VAL A C 1
ATOM 1482 O O . VAL A 1 185 ? -12.819 -5.632 10.670 1.00 86.75 185 VAL A O 1
ATOM 1485 N N . LEU A 1 186 ? -13.750 -3.592 10.488 1.00 87.12 186 LEU A N 1
ATOM 1486 C CA . LEU A 1 186 ? -12.519 -2.853 10.759 1.00 87.12 186 LEU A CA 1
ATOM 1487 C C . LEU A 1 186 ? -11.939 -3.193 12.142 1.00 87.12 186 LEU A C 1
ATOM 1489 O O . LEU A 1 186 ? -10.737 -3.411 12.257 1.00 87.12 186 LEU A O 1
ATOM 1493 N N . GLU A 1 187 ? -12.773 -3.318 13.178 1.00 86.50 187 GLU A N 1
ATOM 1494 C CA . GLU A 1 187 ? -12.352 -3.764 14.515 1.00 86.50 187 GLU A CA 1
ATOM 1495 C C . GLU A 1 187 ? -11.728 -5.166 14.499 1.00 86.50 187 GLU A C 1
ATOM 1497 O O . GLU A 1 187 ? -10.741 -5.407 15.194 1.00 86.50 187 GLU A O 1
ATOM 1502 N N . LEU A 1 188 ? -12.275 -6.097 13.710 1.00 86.62 188 LEU A N 1
ATOM 1503 C CA . LEU A 1 188 ? -11.735 -7.454 13.577 1.00 86.62 188 LEU A CA 1
ATOM 1504 C C . LEU A 1 188 ? -10.387 -7.461 12.853 1.00 86.62 188 LEU A C 1
ATOM 1506 O O . LEU A 1 188 ? -9.454 -8.127 13.307 1.00 86.62 188 LEU A O 1
ATOM 1510 N N . ILE A 1 189 ? -10.270 -6.696 11.766 1.00 83.06 189 ILE A N 1
ATOM 1511 C CA . ILE A 1 189 ? -9.009 -6.517 11.038 1.00 83.06 189 ILE A CA 1
ATOM 1512 C C . ILE A 1 189 ? -7.956 -5.925 11.977 1.00 83.06 189 ILE A C 1
ATOM 1514 O O . ILE A 1 189 ? -6.855 -6.459 12.093 1.00 83.06 189 ILE A O 1
ATOM 1518 N N . PHE A 1 190 ? -8.320 -4.888 12.732 1.00 78.94 190 PHE A N 1
ATOM 1519 C CA . PHE A 1 190 ? -7.426 -4.277 13.707 1.00 78.94 190 PHE A CA 1
ATOM 1520 C C . PHE A 1 190 ? -7.030 -5.217 14.821 1.00 78.94 190 PHE A C 1
ATOM 1522 O O . PHE A 1 190 ? -5.866 -5.227 15.182 1.00 78.94 190 PHE A O 1
ATOM 1529 N N . LYS A 1 191 ? -7.943 -6.022 15.365 1.00 79.50 191 LYS A N 1
ATOM 1530 C CA . LYS A 1 191 ? -7.578 -7.026 16.373 1.00 79.50 191 LYS A CA 1
ATOM 1531 C C . LYS A 1 191 ? -6.525 -7.997 15.842 1.00 79.50 191 LYS A C 1
ATOM 1533 O O . LYS A 1 191 ? -5.632 -8.355 16.597 1.00 79.50 191 LYS A O 1
ATOM 1538 N N . ARG A 1 192 ? -6.584 -8.376 14.559 1.00 76.00 192 ARG A N 1
ATOM 1539 C CA . ARG A 1 192 ? -5.548 -9.216 13.935 1.00 76.00 192 ARG A CA 1
ATOM 1540 C C . ARG A 1 192 ? -4.220 -8.480 13.761 1.00 76.00 192 ARG A C 1
ATOM 1542 O O . ARG A 1 192 ? -3.186 -9.054 14.072 1.00 76.00 192 ARG A O 1
ATOM 1549 N N . ILE A 1 193 ? -4.244 -7.220 13.325 1.00 69.44 193 ILE A N 1
ATOM 1550 C CA . ILE A 1 193 ? -3.032 -6.390 13.179 1.00 69.44 193 ILE A CA 1
ATOM 1551 C C . ILE A 1 193 ? -2.395 -6.112 14.552 1.00 69.44 193 ILE A C 1
ATOM 1553 O O . ILE A 1 193 ? -1.186 -6.246 14.720 1.00 69.44 193 ILE A O 1
ATOM 1557 N N . LYS A 1 194 ? -3.219 -5.831 15.567 1.00 61.28 194 LYS A N 1
ATOM 1558 C CA . LYS A 1 194 ? -2.816 -5.532 16.949 1.00 61.28 194 LYS A CA 1
ATOM 1559 C C . LYS A 1 194 ? -2.067 -6.658 17.649 1.00 61.28 194 LYS A C 1
ATOM 1561 O O . LYS A 1 194 ? -1.296 -6.373 18.556 1.00 61.28 194 LYS A O 1
ATOM 1566 N N . LEU A 1 195 ? -2.216 -7.911 17.210 1.00 51.22 195 LEU A N 1
ATOM 1567 C CA . LEU A 1 195 ? -1.390 -9.023 17.703 1.00 51.22 195 LEU A CA 1
ATOM 1568 C C . LEU A 1 195 ? 0.114 -8.806 17.435 1.00 51.22 195 LEU A C 1
ATOM 1570 O O . LEU A 1 195 ? 0.936 -9.478 18.048 1.00 51.22 195 LEU A O 1
ATOM 1574 N N . THR A 1 196 ? 0.472 -7.862 16.555 1.00 52.56 196 THR A N 1
ATOM 1575 C CA . THR A 1 196 ? 1.859 -7.495 16.224 1.00 52.56 196 THR A CA 1
ATOM 1576 C C . THR A 1 196 ? 2.300 -6.116 16.741 1.00 52.56 196 THR A C 1
ATOM 1578 O O . THR A 1 196 ? 3.490 -5.815 16.693 1.00 52.56 196 THR A O 1
ATOM 1581 N N . GLY A 1 197 ? 1.386 -5.304 17.286 1.00 55.41 197 GLY A N 1
ATOM 1582 C CA . GLY A 1 197 ? 1.664 -3.965 17.820 1.00 55.41 197 GLY A CA 1
ATOM 1583 C C . GLY A 1 197 ? 0.415 -3.075 17.860 1.00 55.41 197 GLY A C 1
ATOM 1584 O O . GLY A 1 197 ? -0.427 -3.131 16.969 1.00 55.41 197 GLY A O 1
ATOM 1585 N N . ASP A 1 198 ? 0.273 -2.238 18.892 1.00 62.00 198 ASP A N 1
ATOM 1586 C CA . ASP A 1 198 ? -0.931 -1.412 19.109 1.00 62.00 198 ASP A CA 1
ATOM 1587 C C . ASP A 1 198 ? -1.079 -0.219 18.147 1.00 62.00 198 ASP A C 1
ATOM 1589 O O . ASP A 1 198 ? -2.132 0.430 18.110 1.00 62.00 198 ASP A O 1
ATOM 1593 N N . LEU A 1 199 ? -0.039 0.088 17.371 1.00 80.31 199 LEU A N 1
ATOM 1594 C CA . LEU A 1 199 ? 0.073 1.312 16.590 1.00 80.31 199 LEU A CA 1
ATOM 1595 C C . LEU A 1 199 ? 0.258 0.989 15.106 1.00 80.31 199 LEU A C 1
ATOM 1597 O O . LEU A 1 199 ? 1.159 0.243 14.746 1.00 80.31 199 LEU A O 1
ATOM 1601 N N . VAL A 1 200 ? -0.574 1.581 14.244 1.00 85.06 200 VAL A N 1
ATOM 1602 C CA . VAL A 1 200 ? -0.456 1.423 12.786 1.00 85.06 200 VAL A CA 1
ATOM 1603 C C . VAL A 1 200 ? 0.503 2.478 12.254 1.00 85.06 200 VAL A C 1
ATOM 1605 O O . VAL A 1 200 ? 0.130 3.652 12.145 1.00 85.06 200 VAL A O 1
ATOM 1608 N N . GLY A 1 201 ? 1.743 2.064 11.985 1.00 88.56 201 GLY A N 1
ATOM 1609 C CA . GLY A 1 201 ? 2.765 2.912 11.374 1.00 88.56 201 GLY A CA 1
ATOM 1610 C C . GLY A 1 201 ? 2.552 3.069 9.870 1.00 88.56 201 GLY A C 1
ATOM 1611 O O . GLY A 1 201 ? 1.563 2.594 9.313 1.00 88.56 201 GLY A O 1
ATOM 1612 N N . TRP A 1 202 ? 3.497 3.729 9.200 1.00 90.62 202 TRP A N 1
ATOM 1613 C CA . TRP A 1 202 ? 3.466 3.902 7.743 1.00 90.62 202 TRP A CA 1
ATOM 1614 C C . TRP A 1 202 ? 3.404 2.563 7.001 1.00 90.62 202 TRP A C 1
ATOM 1616 O O . TRP A 1 202 ? 2.485 2.335 6.219 1.00 90.62 202 TRP A O 1
ATOM 1626 N N . ASP A 1 203 ? 4.329 1.655 7.312 1.00 90.56 203 ASP A N 1
ATOM 1627 C CA . ASP A 1 203 ? 4.400 0.330 6.698 1.00 90.56 203 ASP A CA 1
ATOM 1628 C C . ASP A 1 203 ? 3.113 -0.471 6.905 1.00 90.56 203 ASP A C 1
ATOM 1630 O O . ASP A 1 203 ? 2.576 -1.036 5.952 1.00 90.56 203 ASP A O 1
ATOM 1634 N N . ASP A 1 204 ? 2.589 -0.492 8.135 1.00 88.44 204 ASP A N 1
ATOM 1635 C CA . ASP A 1 204 ? 1.358 -1.216 8.461 1.00 88.44 204 ASP A CA 1
ATOM 1636 C C . ASP A 1 204 ? 0.152 -0.622 7.732 1.00 88.44 204 ASP A C 1
ATOM 1638 O O . ASP A 1 204 ? -0.712 -1.363 7.264 1.00 88.44 204 ASP A O 1
ATOM 1642 N N . PHE A 1 205 ? 0.101 0.707 7.595 1.00 91.19 205 PHE A N 1
ATOM 1643 C CA . PHE A 1 205 ? -0.947 1.382 6.840 1.00 91.19 205 PHE A CA 1
ATOM 1644 C C . PHE A 1 205 ? -0.880 1.044 5.349 1.00 91.19 205 PHE A C 1
ATOM 1646 O O . PHE A 1 205 ? -1.907 0.699 4.774 1.00 91.19 205 PHE A O 1
ATOM 1653 N N . VAL A 1 206 ? 0.307 1.084 4.735 1.00 91.69 206 VAL A N 1
ATOM 1654 C CA . VAL A 1 206 ? 0.502 0.718 3.321 1.00 91.69 206 VAL A CA 1
ATOM 1655 C C . VAL A 1 206 ? 0.102 -0.737 3.079 1.00 91.69 206 VAL A C 1
ATOM 1657 O O . VAL A 1 206 ? -0.657 -1.025 2.156 1.00 91.69 206 VAL A O 1
ATOM 1660 N N . CYS A 1 207 ? 0.538 -1.648 3.952 1.00 88.75 207 CYS A N 1
ATOM 1661 C CA . CYS A 1 207 ? 0.164 -3.061 3.911 1.00 88.75 207 CYS A CA 1
ATOM 1662 C C . CYS A 1 207 ? -1.355 -3.259 4.003 1.00 88.75 207 CYS A C 1
ATOM 1664 O O . CYS A 1 207 ? -1.942 -4.016 3.229 1.00 88.75 207 CYS A O 1
ATOM 1666 N N . LEU A 1 208 ? -1.992 -2.576 4.957 1.00 89.19 208 LEU A N 1
ATOM 1667 C CA . LEU A 1 208 ? -3.431 -2.640 5.174 1.00 89.19 208 LEU A CA 1
ATOM 1668 C C . LEU A 1 208 ? -4.205 -2.090 3.972 1.00 89.19 208 LEU A C 1
ATOM 1670 O O . LEU A 1 208 ? -5.120 -2.751 3.487 1.00 89.19 208 LEU A O 1
ATOM 1674 N N . ALA A 1 209 ? -3.837 -0.903 3.492 1.00 91.31 209 ALA A N 1
ATOM 1675 C CA . ALA A 1 209 ? -4.487 -0.241 2.370 1.00 91.31 209 ALA A CA 1
ATOM 1676 C C . ALA A 1 209 ? -4.381 -1.080 1.091 1.00 91.31 209 ALA A C 1
ATOM 1678 O O . ALA A 1 209 ? -5.401 -1.343 0.458 1.00 91.31 209 ALA A O 1
ATOM 1679 N N . ALA A 1 210 ? -3.182 -1.573 0.762 1.00 89.19 210 ALA A N 1
ATOM 1680 C CA . ALA A 1 210 ? -2.971 -2.436 -0.396 1.00 89.19 210 ALA A CA 1
ATOM 1681 C C . ALA A 1 210 ? -3.834 -3.702 -0.315 1.00 89.19 210 ALA A C 1
ATOM 1683 O O . ALA A 1 210 ? -4.569 -4.013 -1.254 1.00 89.19 210 ALA A O 1
ATOM 1684 N N . ARG A 1 211 ? -3.793 -4.406 0.826 1.00 87.19 211 ARG A N 1
ATOM 1685 C CA . ARG A 1 211 ? -4.562 -5.640 1.037 1.00 87.19 211 ARG A CA 1
ATOM 1686 C C . ARG A 1 211 ? -6.057 -5.404 0.872 1.00 87.19 211 ARG A C 1
ATOM 1688 O O . ARG A 1 211 ? -6.717 -6.153 0.161 1.00 87.19 211 ARG A O 1
ATOM 1695 N N . LEU A 1 212 ? -6.592 -4.374 1.523 1.00 89.75 212 LEU A N 1
ATOM 1696 C CA . LEU A 1 212 ? -8.015 -4.055 1.450 1.00 89.75 212 LEU A CA 1
ATOM 1697 C C . LEU A 1 212 ? -8.435 -3.660 0.037 1.00 89.75 212 LEU A C 1
ATOM 1699 O O . LEU A 1 212 ? -9.474 -4.121 -0.428 1.00 89.75 212 LEU A O 1
ATOM 1703 N N . GLN A 1 213 ? -7.620 -2.869 -0.663 1.00 88.69 213 GLN A N 1
ATOM 1704 C CA . GLN A 1 213 ? -7.903 -2.488 -2.042 1.00 88.69 213 GLN A CA 1
ATOM 1705 C C . GLN A 1 213 ? -7.963 -3.714 -2.957 1.00 88.69 213 GLN A C 1
ATOM 1707 O O . GLN A 1 213 ? -8.896 -3.839 -3.742 1.00 88.69 213 GLN A O 1
ATOM 1712 N N . ALA A 1 214 ? -7.017 -4.649 -2.836 1.00 86.19 214 ALA A N 1
ATOM 1713 C CA . ALA A 1 214 ? -7.036 -5.875 -3.630 1.00 86.19 214 ALA A CA 1
ATOM 1714 C C . ALA A 1 214 ? -8.268 -6.742 -3.337 1.00 86.19 214 ALA A C 1
ATOM 1716 O O . ALA A 1 214 ? -8.910 -7.223 -4.268 1.00 86.19 214 ALA A O 1
ATOM 1717 N N . GLN A 1 215 ? -8.646 -6.884 -2.062 1.00 86.19 215 GLN A N 1
ATOM 1718 C CA . GLN A 1 215 ? -9.853 -7.616 -1.667 1.00 86.19 215 GLN A CA 1
ATOM 1719 C C . GLN A 1 215 ? -11.129 -6.982 -2.226 1.00 86.19 215 GLN A C 1
ATOM 1721 O O . GLN A 1 215 ? -12.008 -7.693 -2.706 1.00 86.19 215 GLN A O 1
ATOM 1726 N N . ILE A 1 216 ? -11.225 -5.651 -2.182 1.00 88.69 216 ILE A N 1
ATOM 1727 C CA . ILE A 1 216 ? -12.355 -4.909 -2.747 1.00 88.69 216 ILE A CA 1
ATOM 1728 C C . ILE A 1 216 ? -12.399 -5.083 -4.262 1.00 88.69 216 ILE A C 1
ATOM 1730 O O . ILE A 1 216 ? -13.457 -5.394 -4.795 1.00 88.69 216 ILE A O 1
ATOM 1734 N N . ASN A 1 217 ? -11.261 -4.961 -4.946 1.00 87.31 217 ASN A N 1
ATOM 1735 C CA . ASN A 1 217 ? -11.192 -5.148 -6.393 1.00 87.31 217 ASN A CA 1
ATOM 1736 C C . ASN A 1 217 ? -11.615 -6.571 -6.797 1.00 87.31 217 ASN A C 1
ATOM 1738 O O . ASN A 1 217 ? -12.293 -6.759 -7.804 1.00 87.31 217 ASN A O 1
ATOM 1742 N N . ASP A 1 218 ? -11.233 -7.584 -6.018 1.00 87.94 218 ASP A N 1
ATOM 1743 C CA . ASP A 1 218 ? -11.640 -8.968 -6.262 1.00 87.94 218 ASP A CA 1
ATOM 1744 C C . ASP A 1 218 ? -13.122 -9.208 -5.993 1.00 87.94 218 ASP A C 1
ATOM 1746 O O . ASP A 1 218 ? -13.761 -9.940 -6.744 1.00 87.94 218 ASP A O 1
ATOM 1750 N N . PHE A 1 219 ? -13.678 -8.567 -4.967 1.00 90.50 219 PHE A N 1
ATOM 1751 C CA . PHE A 1 219 ? -15.113 -8.582 -4.717 1.00 90.50 219 PHE A CA 1
ATOM 1752 C C . PHE A 1 219 ? -15.883 -7.918 -5.868 1.00 90.50 219 PHE A C 1
ATOM 1754 O O . PHE A 1 219 ? -16.787 -8.529 -6.425 1.00 90.50 219 PHE A O 1
ATOM 1761 N N . GLN A 1 220 ? -15.467 -6.721 -6.292 1.00 90.94 220 GLN A N 1
ATOM 1762 C CA . GLN A 1 220 ? -16.079 -5.959 -7.389 1.00 90.94 220 GLN A CA 1
ATOM 1763 C C . GLN A 1 220 ? -16.027 -6.682 -8.738 1.00 90.94 220 GLN A C 1
ATOM 1765 O O . GLN A 1 220 ? -16.900 -6.502 -9.575 1.00 90.94 220 GLN A O 1
ATOM 1770 N N . ARG A 1 221 ? -15.014 -7.524 -8.971 1.00 90.19 221 ARG A N 1
ATOM 1771 C CA . ARG A 1 221 ? -14.955 -8.368 -10.176 1.00 90.19 221 ARG A CA 1
ATOM 1772 C C . ARG A 1 221 ? -16.071 -9.409 -10.232 1.00 90.19 221 ARG A C 1
ATOM 1774 O O . ARG A 1 221 ? -16.389 -9.879 -11.320 1.00 90.19 221 ARG A O 1
ATOM 1781 N N . VAL A 1 222 ? -16.590 -9.814 -9.076 1.00 93.06 222 VAL A N 1
ATOM 1782 C CA . VAL A 1 222 ? -17.648 -10.821 -8.950 1.00 93.06 222 VAL A CA 1
ATOM 1783 C C . VAL A 1 222 ? -19.020 -10.161 -8.784 1.00 93.06 222 VAL A C 1
ATOM 1785 O O . VAL A 1 222 ? -19.999 -10.673 -9.315 1.00 93.06 222 VAL A O 1
ATOM 1788 N N . ASP A 1 223 ? -19.081 -9.030 -8.080 1.00 94.25 223 ASP A N 1
ATOM 1789 C CA . ASP A 1 223 ? -20.269 -8.190 -7.872 1.00 94.25 223 ASP A CA 1
ATOM 1790 C C . ASP A 1 223 ? -20.606 -7.390 -9.143 1.00 94.25 223 ASP A C 1
ATOM 1792 O O . ASP A 1 223 ? -20.312 -6.201 -9.257 1.00 94.25 223 ASP A O 1
ATOM 1796 N N . THR A 1 224 ? -21.150 -8.071 -10.154 1.00 92.62 224 THR A N 1
ATOM 1797 C CA . THR A 1 224 ? -21.440 -7.474 -11.470 1.00 92.62 224 THR A CA 1
ATOM 1798 C C . THR A 1 224 ? -22.639 -6.526 -11.479 1.00 92.62 224 THR A C 1
ATOM 1800 O O . THR A 1 224 ? -22.797 -5.759 -12.427 1.00 92.62 224 THR A O 1
ATOM 1803 N N . ASP A 1 225 ? -23.500 -6.611 -10.471 1.00 94.50 225 ASP A N 1
ATOM 1804 C CA . ASP A 1 225 ? -24.723 -5.825 -10.302 1.00 94.50 225 ASP A CA 1
ATOM 1805 C C . ASP A 1 225 ? -24.606 -4.730 -9.230 1.00 94.50 225 ASP A C 1
ATOM 1807 O O . ASP A 1 225 ? -25.555 -3.969 -9.033 1.00 94.50 225 ASP A O 1
ATOM 1811 N N . GLU A 1 226 ? -23.428 -4.588 -8.612 1.00 90.50 226 GLU A N 1
ATOM 1812 C CA . GLU A 1 226 ? -23.077 -3.544 -7.638 1.00 90.50 226 GLU A CA 1
ATOM 1813 C C . GLU A 1 226 ? -24.020 -3.487 -6.419 1.00 90.50 226 GLU A C 1
ATOM 1815 O O . GLU A 1 226 ? -24.161 -2.447 -5.759 1.00 90.50 226 GLU A O 1
ATOM 1820 N N . ASP A 1 227 ? -24.661 -4.607 -6.083 1.00 93.19 227 ASP A N 1
ATOM 1821 C CA . ASP A 1 227 ? -25.609 -4.707 -4.970 1.00 93.19 227 ASP A CA 1
ATOM 1822 C C . ASP A 1 227 ? -24.913 -5.048 -3.636 1.00 93.19 227 ASP A C 1
ATOM 1824 O O . ASP A 1 227 ? -25.527 -5.003 -2.562 1.00 93.19 227 ASP A O 1
ATOM 1828 N N . ARG A 1 228 ? -23.593 -5.291 -3.696 1.00 89.75 228 ARG A N 1
ATOM 1829 C CA . ARG A 1 228 ? -22.717 -5.686 -2.586 1.00 89.75 228 ARG A CA 1
ATOM 1830 C C . ARG A 1 228 ? -23.016 -7.072 -2.023 1.00 89.75 228 ARG A C 1
ATOM 1832 O O . ARG A 1 228 ? -22.668 -7.354 -0.868 1.00 89.75 228 ARG A O 1
ATOM 1839 N N . VAL A 1 229 ? -23.602 -7.950 -2.824 1.00 92.06 229 VAL A N 1
ATOM 1840 C CA . VAL A 1 229 ? -23.875 -9.346 -2.507 1.00 92.06 229 VAL A CA 1
ATOM 1841 C C . VAL A 1 229 ? -23.356 -10.211 -3.651 1.00 92.06 229 VAL A C 1
ATOM 1843 O O . VAL A 1 229 ? -23.736 -10.067 -4.797 1.00 92.06 229 VAL A O 1
ATOM 1846 N N . ILE A 1 230 ? -22.491 -11.177 -3.340 1.00 94.25 230 ILE A N 1
ATOM 1847 C CA . ILE A 1 230 ? -21.971 -12.103 -4.354 1.00 94.25 230 ILE A CA 1
ATOM 1848 C C . ILE A 1 230 ? -22.468 -13.520 -4.108 1.00 94.25 230 ILE A C 1
ATOM 1850 O O . ILE A 1 230 ? -22.517 -13.995 -2.971 1.00 94.25 230 ILE A O 1
ATOM 1854 N N . THR A 1 231 ? -22.768 -14.223 -5.197 1.00 94.62 231 THR A N 1
ATOM 1855 C CA . THR A 1 231 ? -22.968 -15.674 -5.198 1.00 94.62 231 THR A CA 1
ATOM 1856 C C . THR A 1 231 ? -21.790 -16.315 -5.916 1.00 94.62 231 THR A C 1
ATOM 1858 O O . THR A 1 231 ? -21.598 -16.106 -7.109 1.00 94.62 231 THR A O 1
ATOM 1861 N N . VAL A 1 232 ? -20.990 -17.092 -5.187 1.00 94.75 232 VAL A N 1
ATOM 1862 C CA . VAL A 1 232 ? -19.771 -17.729 -5.706 1.00 94.75 232 VAL A CA 1
ATOM 1863 C C . VAL A 1 232 ? -19.815 -19.238 -5.530 1.00 94.75 232 VAL A C 1
ATOM 1865 O O . VAL A 1 232 ? -20.373 -19.750 -4.558 1.00 94.75 232 VAL A O 1
ATOM 1868 N N . LEU A 1 233 ? -19.183 -19.956 -6.458 1.00 95.56 233 LEU A N 1
ATOM 1869 C CA . LEU A 1 233 ? -18.925 -21.385 -6.297 1.00 95.56 233 LEU A CA 1
ATOM 1870 C C . LEU A 1 233 ? -17.872 -21.616 -5.207 1.00 95.56 233 LEU A C 1
ATOM 1872 O O . LEU A 1 233 ? -17.042 -20.749 -4.932 1.00 95.56 233 LEU A O 1
ATOM 1876 N N . TYR A 1 234 ? -17.862 -22.815 -4.624 1.00 94.94 234 TYR A N 1
ATOM 1877 C CA . TYR A 1 234 ? -16.893 -23.176 -3.587 1.00 94.94 234 TYR A CA 1
ATOM 1878 C C . TYR A 1 234 ? -15.438 -22.955 -4.034 1.00 94.94 234 TYR A C 1
ATOM 1880 O O . TYR A 1 234 ? -14.666 -22.327 -3.315 1.00 94.94 234 TYR A O 1
ATOM 1888 N N . ASP A 1 235 ? -15.076 -23.383 -5.244 1.00 94.25 235 ASP A N 1
ATOM 1889 C CA . ASP A 1 235 ? -13.703 -23.240 -5.745 1.00 94.25 235 ASP A CA 1
ATOM 1890 C C . ASP A 1 235 ? -13.312 -21.769 -5.946 1.00 94.25 235 ASP A C 1
ATOM 1892 O O . ASP A 1 235 ? -12.191 -21.366 -5.634 1.00 94.25 235 ASP A O 1
ATOM 1896 N N . GLN A 1 236 ? -14.258 -20.942 -6.404 1.00 90.81 236 GLN A N 1
ATOM 1897 C CA . GLN A 1 236 ? -14.060 -19.497 -6.531 1.00 90.81 236 GLN A CA 1
ATOM 1898 C C . GLN A 1 236 ? -13.872 -18.850 -5.158 1.00 90.81 236 GLN A C 1
ATOM 1900 O O . GLN A 1 236 ? -12.967 -18.039 -4.982 1.00 90.81 236 GLN A O 1
ATOM 1905 N N . TYR A 1 237 ? -14.673 -19.248 -4.169 1.00 91.00 237 TYR A N 1
ATOM 1906 C CA . TYR A 1 237 ? -14.530 -18.798 -2.787 1.00 91.00 237 TYR A CA 1
ATOM 1907 C C . TYR A 1 237 ? -13.160 -19.165 -2.196 1.00 91.00 237 TYR A C 1
ATOM 1909 O O . TYR A 1 237 ? -12.504 -18.314 -1.591 1.00 91.00 237 TYR A O 1
ATOM 1917 N N . MET A 1 238 ? -12.694 -20.400 -2.411 1.00 90.50 238 MET A N 1
ATOM 1918 C CA . MET A 1 238 ? -11.374 -20.844 -1.952 1.00 90.50 238 MET A CA 1
ATOM 1919 C C . MET A 1 238 ? -10.246 -20.048 -2.625 1.00 90.50 238 MET A C 1
ATOM 1921 O O . MET A 1 238 ? -9.318 -19.610 -1.943 1.00 90.50 238 MET A O 1
ATOM 1925 N N . ASP A 1 239 ? -10.340 -19.786 -3.933 1.00 85.94 239 ASP A N 1
ATOM 1926 C CA . ASP A 1 239 ? -9.361 -18.957 -4.650 1.00 85.94 239 ASP A CA 1
ATOM 1927 C C . ASP A 1 239 ? -9.367 -17.492 -4.175 1.00 85.94 239 ASP A C 1
ATOM 1929 O O . ASP A 1 239 ? -8.307 -16.882 -4.011 1.00 85.94 239 ASP A O 1
ATOM 1933 N N . MET A 1 240 ? -10.545 -16.926 -3.895 1.00 86.44 240 MET A N 1
ATOM 1934 C CA . MET A 1 240 ? -10.675 -15.578 -3.329 1.00 86.44 240 MET A CA 1
ATOM 1935 C C . MET A 1 240 ? -10.047 -15.487 -1.933 1.00 86.44 240 MET A C 1
ATOM 1937 O O . MET A 1 240 ? -9.331 -14.530 -1.644 1.00 86.44 240 MET A O 1
ATOM 1941 N N . ILE A 1 241 ? -10.247 -16.481 -1.062 1.00 83.56 241 ILE A N 1
ATOM 1942 C CA . ILE A 1 241 ? -9.644 -16.478 0.281 1.00 83.56 241 ILE A CA 1
ATOM 1943 C C . ILE A 1 241 ? -8.137 -16.675 0.236 1.00 83.56 241 ILE A C 1
ATOM 1945 O O . ILE A 1 241 ? -7.428 -16.011 0.990 1.00 83.56 241 ILE A O 1
ATOM 1949 N N . ASN A 1 242 ? -7.625 -17.539 -0.637 1.00 77.94 242 ASN A N 1
ATOM 1950 C CA . ASN A 1 242 ? -6.182 -17.744 -0.753 1.00 77.94 242 ASN A CA 1
ATOM 1951 C C . ASN A 1 242 ? -5.454 -16.462 -1.186 1.00 77.94 242 ASN A C 1
ATOM 1953 O O . ASN A 1 242 ? -4.325 -16.231 -0.766 1.00 77.94 242 ASN A O 1
ATOM 1957 N N . ARG A 1 243 ? -6.125 -15.573 -1.930 1.00 69.25 243 ARG A N 1
ATOM 1958 C CA . ARG A 1 243 ? -5.622 -14.219 -2.223 1.00 69.25 243 ARG A CA 1
ATOM 1959 C C . ARG A 1 243 ? -5.597 -13.292 -1.003 1.00 69.25 243 ARG A C 1
ATOM 1961 O O . ARG A 1 243 ? -4.830 -12.337 -0.963 1.00 69.25 243 ARG A O 1
ATOM 1968 N N . CYS A 1 244 ? -6.415 -13.576 0.006 1.00 63.00 244 CYS A N 1
ATOM 1969 C CA . CYS A 1 244 ? -6.613 -12.735 1.181 1.00 63.00 244 CYS A CA 1
ATOM 1970 C C . CYS A 1 244 ? -5.695 -13.061 2.369 1.00 63.00 244 CYS A C 1
ATOM 1972 O O . CYS A 1 244 ? -5.664 -12.265 3.312 1.00 63.00 244 CYS A O 1
ATOM 1974 N N . VAL A 1 245 ? -5.034 -14.222 2.409 1.00 56.94 245 VAL A N 1
ATOM 1975 C CA . VAL A 1 245 ? -4.317 -14.721 3.599 1.00 56.94 245 VAL A CA 1
ATOM 1976 C C . VAL A 1 245 ? -2.806 -14.623 3.408 1.00 56.94 245 VAL A C 1
ATOM 1978 O O . VAL A 1 245 ? -2.199 -15.528 2.852 1.00 56.94 245 VAL A O 1
ATOM 1981 N N . PHE A 1 246 ? -2.214 -13.555 3.948 1.00 49.09 246 PHE A N 1
ATOM 1982 C CA . PHE A 1 246 ? -0.800 -13.463 4.321 1.00 49.09 246 PHE A CA 1
ATOM 1983 C C . PHE A 1 246 ? -0.678 -12.641 5.610 1.00 49.09 246 PHE A C 1
ATOM 1985 O O . PHE A 1 246 ? -1.481 -11.682 5.790 1.00 49.09 246 PHE A O 1
#

Solvent-accessible surface area (backbone atoms only — not comparable to full-atom values): 14344 Å² total; per-residue (Å²): 110,71,67,60,53,53,52,52,52,52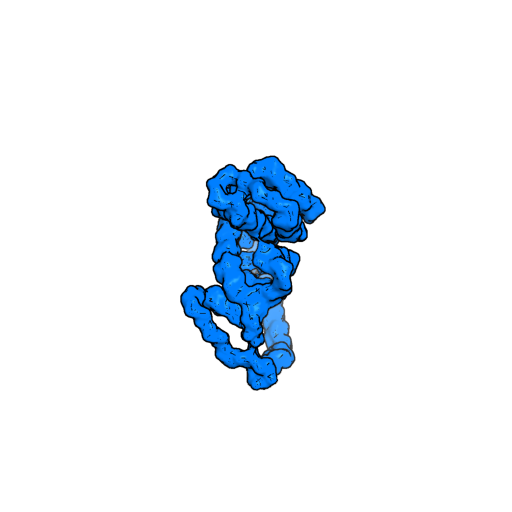,50,53,52,52,52,52,50,50,54,51,53,51,52,52,50,51,51,51,51,51,50,52,52,51,53,49,51,52,50,49,51,57,48,59,70,64,48,68,76,52,88,58,54,70,43,49,70,66,34,51,80,73,69,75,36,68,94,60,82,77,83,77,62,89,89,61,54,72,68,62,51,52,39,49,49,70,36,31,72,68,70,74,68,52,30,39,49,67,31,45,44,55,32,56,42,75,44,102,56,80,71,64,50,69,68,39,39,46,50,52,45,47,50,78,31,89,86,42,74,51,43,43,64,72,55,48,66,58,47,56,62,47,53,55,52,53,49,56,40,46,71,72,41,32,75,36,76,64,99,84,39,86,42,33,42,49,74,91,37,42,67,59,39,37,44,77,72,77,44,83,71,60,67,74,57,50,53,53,53,45,57,61,54,38,78,79,44,95,64,39,35,67,49,53,45,54,42,49,51,48,47,52,50,41,52,48,54,56,48,52,73,64,26,82,80,72,79,84,66,73,89,73,54,71,68,56,48,53,54,56,48,63,72,68,70,128

Radius of gyration: 27.81 Å; Cα contacts (8 Å, |Δi|>4): 179; chains: 1; bounding box: 66×78×74 Å

Foldseek 3Di:
DVVVVVVVVVVVVVVVVVVVVVVVVVVVVVVVVVVVVVVVVVVVVPPPPPPCPVVVVVCCVPVQQDPDQPDDDPPDDPLLSVLLSVLCSRPPQKHALVSVQSSCCVDPDPRADSVLSCLLCCLVDVVDSIDGSVSSSVVVVVLVQLLVLQVVAAPADDSNGWHFGQLVSVCVSCVSVVQHDPNVVSVVVQVVVCVVPNTQTSSNSSSVSSLSVSLVVLQCVQPVVVPSDGDDDPVSVVVSVVSNDD

Nearest PDB structures (foldseek):
  4okh-assembly1_A  TM=8.508E-01  e=2.043E-06  Homo sapiens
  6qlb-assembly1_A  TM=7.913E-01  e=4.484E-06  Homo sapiens
  1aj5-assembly2_B-3  TM=7.819E-01  e=2.957E-05  Rattus norvegicus
  2i7a-assembly1_A-2  TM=7.796E-01  e=2.398E-05  Homo sapiens
  4phj-assembly1_B  TM=7.846E-01  e=4.268E-05  Homo sapiens

Mean predicted aligned error: 14.6 Å

Sequence (246 aa):
MEATVKMLTNNLNQQSSIAAADMDRLSKCLQVEVQAKESALRQLSKIPPDPFSSWTRNKTSDMGIPKDPPNMPRGADPDHWTMFCKADPFNSKRLDAGQLGIALSAGPWPPLSIRAIVLLIRTYDRNGDFVDFEFFTRVWPQMHQWKKTFFRHHNGQGEFVFGYIPFKNMAMALKEIDITIPLKVLELIFKRIKLTGDLVGWDDFVCLAARLQAQINDFQRVDTDEDRVITVLYDQYMDMINRCVF